Protein 2PA7 (pdb70)

Nearest PDB structures (foldseek):
  2pa7-assembly1_B  TM=9.942E-01  e=3.385E-25  Aneurinibacillus thermoaerophilus
  2pae-assembly1_B  TM=9.935E-01  e=4.724E-25  Aneurinibacillus thermoaerophilus
  2pak-assembly1_B  TM=9.912E-01  e=1.517E-24  Aneurinibacillus thermoaerophilus
  2pam-assembly1_B  TM=9.921E-01  e=3.690E-24  Aneurinibacillus thermoaerophilus
  4o9e-assembly1_B  TM=9.615E-01  e=7.325E-18  Thermoanaerobacterium thermosaccharolyticum

Sequence (269 aa):
ENKVINFKKIIDSRGSLVAIEENKNIPFSIKRVYYIFDTKGEEPRGFHAHKKLEQVLVCLNGSCRVILDDGNIIQEITLDSPAVGLYVGPAVWHEMHDFSSDCVMMVLASDYYDETDYIRQYDNFKKYIAKINLEENKVINFKKIIDSRGSLVAIEENKNIPFSIKRVYYIFDTKGEEPRGFHAHKKLEQVLVCLNGSCRVILDDGNIIQEITLDSPAVGLYVGPAVWHEMHDFSSDCVMMVLASDYYDETDYIRQYDNFKKYIAKINL

InterPro domains:
  IPR008894 Sugar 3,4-ketoisomerase QdtA, cupin domain [PF05523] (2-130)
  IPR008894 Sugar 3,4-ketoisomerase QdtA, cupin domain [cd20292] (5-121)
  IPR011051 RmlC-like cupin domain superfamily [SSF51182] (4-130)
  IPR014710 RmlC-like jelly roll fold [G3DSA:2.60.120.10] (1-139)

CATH classification: 2.60.120.10

Organism: Aneurinibacillus thermoaerophilus (NCBI:txid143495)

B-factor: mean 28.06, std 14.68, range [10.93, 99.49]

Foldseek 3Di:
DVFKAQFDWDQDPVGIDGDDDACPSDNAGFDDKDKDAQDDDFDWDFQKFFAAKKKKKFWPAAKKKKWKCLLPDIDIDIHHDRRMIGIHGGLIGMIIGDADSGIMMMMTMRDDDDPVRIGNDPVVSNVVSVVVVVD/DAFKQQFDWDDDPVGIDGDDDACPSDNAGFDDKDKDFQDDDQDKDFQWFFAQKKKKKFWPAAKKWKWKAQLVDIDIDIHHDRRMIGIRGHLIGMMIGDGDSGIMMMMTMRDDDDPVRIDRDPVVSNVVSVVVVD

Structure (mmCIF, N/CA/C/O backbone):
data_2PA7
#
_entry.id   2PA7
#
_cell.length_a   61.725
_cell.length_b   61.725
_cell.length_c   201.331
_cell.angle_alpha   90.00
_cell.angle_beta   90.00
_cell.angle_gamma   90.00
#
_symmetry.space_group_name_H-M   'P 41 21 2'
#
loop_
_entity.id
_entity.type
_entity.pdbx_description
1 polymer 'DTDP-6-deoxy-3,4-keto-hexulose isomerase'
2 non-polymer 'CHLORIDE ION'
3 non-polymer "THYMIDINE-5'-DIPHOSPHATE"
4 non-polymer 1,2-ETHANEDIOL
5 water water
#
loop_
_atom_site.group_PDB
_atom_site.id
_atom_site.type_symbol
_atom_site.label_atom_id
_atom_site.label_alt_id
_atom_site.label_comp_id
_atom_site.label_asym_id
_atom_site.label_entity_id
_atom_site.label_seq_id
_atom_site.pdbx_PDB_ins_code
_atom_site.Cartn_x
_atom_site.Cartn_y
_atom_site.Cartn_z
_atom_site.occupancy
_atom_site.B_iso_or_equiv
_atom_site.auth_seq_id
_atom_site.auth_comp_id
_atom_site.auth_asym_id
_atom_site.auth_atom_id
_atom_site.pdbx_PDB_model_num
ATOM 1 N N . GLU A 1 4 ? 5.098 32.269 25.691 1.00 79.10 2 GLU A N 1
ATOM 2 C CA . GLU A 1 4 ? 6.498 32.205 26.104 1.00 83.79 2 GLU A CA 1
ATOM 3 C C . GLU A 1 4 ? 7.211 31.115 25.362 1.00 90.27 2 GLU A C 1
ATOM 4 O O . GLU A 1 4 ? 8.166 31.335 24.621 1.00 96.56 2 GLU A O 1
ATOM 10 N N . ASN A 1 5 ? 6.724 29.919 25.606 1.00 82.84 3 ASN A N 1
ATOM 11 C CA . ASN A 1 5 ? 7.306 28.780 24.963 1.00 78.55 3 ASN A CA 1
ATOM 12 C C . ASN A 1 5 ? 6.377 28.277 23.870 1.00 71.12 3 ASN A C 1
ATOM 13 O O . ASN A 1 5 ? 6.840 27.783 22.836 1.00 82.37 3 ASN A O 1
ATOM 18 N N . LYS A 1 6 ? 5.056 28.420 24.059 1.00 39.98 4 LYS A N 1
ATOM 19 C CA . LYS A 1 6 ? 4.206 27.911 22.994 1.00 27.87 4 LYS A CA 1
ATOM 20 C C . LYS A 1 6 ? 3.624 28.948 22.042 1.00 25.97 4 LYS A C 1
ATOM 21 O O . LYS A 1 6 ? 3.353 28.649 20.894 1.00 20.37 4 LYS A O 1
ATOM 27 N N . VAL A 1 7 ? 3.406 30.157 22.540 1.00 20.84 5 VAL A N 1
ATOM 28 C CA . VAL A 1 7 ? 2.842 31.239 21.731 1.00 21.52 5 VAL A CA 1
ATOM 29 C C . VAL A 1 7 ? 3.951 31.966 20.986 1.00 26.76 5 VAL A C 1
ATOM 30 O O . VAL A 1 7 ? 4.942 32.393 21.581 1.00 19.36 5 VAL A O 1
ATOM 34 N N . ILE A 1 8 ? 3.770 32.063 19.666 1.00 20.59 6 ILE A N 1
ATOM 35 C CA . ILE A 1 8 ? 4.719 32.716 18.786 1.00 20.25 6 ILE A CA 1
ATOM 36 C C . ILE A 1 8 ? 4.116 33.987 18.234 1.00 24.34 6 ILE A C 1
ATOM 37 O O . ILE A 1 8 ? 3.020 33.994 17.677 1.00 20.53 6 ILE A O 1
ATOM 42 N N . ASN A 1 9 ? 4.836 35.086 18.410 1.00 20.98 7 ASN A N 1
ATOM 43 C CA . ASN A 1 9 ? 4.368 36.351 17.868 1.00 23.93 7 ASN A CA 1
ATOM 44 C C . ASN A 1 9 ? 5.216 36.639 16.659 1.00 25.22 7 ASN A C 1
ATOM 45 O O . ASN A 1 9 ? 6.405 36.950 16.774 1.00 24.18 7 ASN A O 1
ATOM 50 N N . PHE A 1 10 ? 4.629 36.467 15.485 1.00 19.35 8 PHE A N 1
ATOM 51 C CA . PHE A 1 10 ? 5.414 36.699 14.294 1.00 18.26 8 PHE A CA 1
ATOM 52 C C . PHE A 1 10 ? 5.517 38.173 13.975 1.00 19.62 8 PHE A C 1
ATOM 53 O O . PHE A 1 10 ? 4.595 38.959 14.265 1.00 21.55 8 PHE A O 1
ATOM 61 N N . LYS A 1 11 ? 6.626 38.541 13.356 1.00 16.07 9 LYS A N 1
ATOM 62 C CA . LYS A 1 11 ? 6.725 39.928 12.984 1.00 20.36 9 LYS A CA 1
ATOM 63 C C . LYS A 1 11 ? 5.744 40.172 11.842 1.00 26.64 9 LYS A C 1
ATOM 64 O O . LYS A 1 11 ? 5.589 39.356 10.925 1.00 26.07 9 LYS A O 1
ATOM 70 N N . LYS A 1 12 ? 5.038 41.296 11.891 1.00 21.47 10 LYS A N 1
ATOM 71 C CA . LYS A 1 12 ? 4.034 41.637 10.872 1.00 21.69 10 LYS A CA 1
ATOM 72 C C . LYS A 1 12 ? 4.358 42.930 10.123 1.00 24.74 10 LYS A C 1
ATOM 73 O O . LYS A 1 12 ? 4.663 43.952 10.727 1.00 27.62 10 LYS A O 1
ATOM 79 N N . ILE A 1 13 ? 4.262 42.905 8.793 1.00 22.45 11 ILE A N 1
ATOM 80 C CA . ILE A 1 13 ? 4.496 44.093 7.980 1.00 21.55 11 ILE A CA 1
ATOM 81 C C . ILE A 1 13 ? 3.151 44.713 7.631 1.00 21.64 11 ILE A C 1
ATOM 82 O O . ILE A 1 13 ? 2.254 44.054 7.116 1.00 23.56 11 ILE A O 1
ATOM 87 N N . ILE A 1 14 ? 3.001 45.989 7.887 1.00 22.48 12 ILE A N 1
ATOM 88 C CA . ILE A 1 14 ? 1.770 46.674 7.551 1.00 26.17 12 ILE A CA 1
ATOM 89 C C . ILE A 1 14 ? 2.122 47.847 6.639 1.00 30.57 12 ILE A C 1
ATOM 90 O O . ILE A 1 14 ? 3.134 48.509 6.811 1.00 29.73 12 ILE A O 1
ATOM 95 N N . ASP A 1 15 ? 1.293 48.082 5.642 1.00 24.19 13 ASP A N 1
ATOM 96 C CA . ASP A 1 15 ? 1.498 49.169 4.713 1.00 21.24 13 ASP A CA 1
ATOM 97 C C . ASP A 1 15 ? 0.153 49.568 4.164 1.00 26.03 13 ASP A C 1
ATOM 98 O O . ASP A 1 15 ? -0.875 49.051 4.600 1.00 24.86 13 ASP A O 1
ATOM 103 N N . SER A 1 16 ? 0.155 50.486 3.214 1.00 23.01 14 SER A N 1
ATOM 104 C CA . SER A 1 16 ? -1.091 50.969 2.675 1.00 23.70 14 SER A CA 1
ATOM 105 C C . SER A 1 16 ? -1.935 49.908 2.005 1.00 22.02 14 SER A C 1
ATOM 106 O O . SER A 1 16 ? -3.133 50.084 1.852 1.00 23.43 14 SER A O 1
ATOM 109 N N . ARG A 1 17 ? -1.289 48.837 1.585 1.00 22.08 15 ARG A N 1
ATOM 110 C CA . ARG A 1 17 ? -1.980 47.763 0.896 1.00 20.98 15 ARG A CA 1
ATOM 111 C C . ARG A 1 17 ? -2.571 46.706 1.820 1.00 23.36 15 ARG A C 1
ATOM 112 O O . ARG A 1 17 ? -3.473 45.976 1.397 1.00 23.03 15 ARG A O 1
ATOM 120 N N . GLY A 1 18 ? -2.092 46.602 3.059 1.00 17.98 16 GLY A N 1
ATOM 121 C CA . GLY A 1 18 ? -2.609 45.575 3.963 1.00 16.69 16 GLY A CA 1
ATOM 122 C C . GLY A 1 18 ? -1.528 45.056 4.888 1.00 22.28 16 GLY A C 1
ATOM 123 O O . GLY A 1 18 ? -0.578 45.771 5.237 1.00 20.21 16 GLY A O 1
ATOM 124 N N . SER A 1 19 ? -1.653 43.788 5.268 1.00 17.63 17 SER A N 1
ATOM 125 C CA . SER A 1 19 ? -0.697 43.170 6.187 1.00 18.98 17 SER A CA 1
ATOM 126 C C . SER A 1 19 ? -0.040 41.915 5.639 1.00 18.46 17 SER A C 1
ATOM 127 O O . SER A 1 19 ? -0.643 41.173 4.873 1.00 21.33 17 SER A O 1
ATOM 130 N N . LEU A 1 20 ? 1.176 41.672 6.074 1.00 15.02 18 LEU A N 1
ATOM 131 C CA . LEU A 1 20 ? 1.875 40.492 5.630 1.00 17.05 18 LEU A CA 1
ATOM 132 C C . LEU A 1 20 ? 2.690 39.873 6.768 1.00 23.08 18 LEU A C 1
ATOM 133 O O . LEU A 1 20 ? 3.340 40.569 7.548 1.00 19.55 18 LEU A O 1
ATOM 138 N N . VAL A 1 21 ? 2.626 38.538 6.852 1.00 19.57 19 VAL A N 1
ATOM 139 C CA . VAL A 1 21 ? 3.372 37.729 7.789 1.00 15.90 19 VAL A CA 1
ATOM 140 C C . VAL A 1 21 ? 4.071 36.622 6.985 1.00 18.94 19 VAL A C 1
ATOM 141 O O . VAL A 1 21 ? 3.469 36.001 6.117 1.00 16.48 19 VAL A O 1
ATOM 145 N N . ALA A 1 22 ? 5.348 36.390 7.285 1.00 18.94 20 ALA A N 1
ATOM 146 C CA . ALA A 1 22 ? 6.148 35.375 6.637 1.00 18.10 20 ALA A CA 1
ATOM 147 C C . ALA A 1 22 ? 6.748 34.403 7.667 1.00 21.20 20 ALA A C 1
ATOM 148 O O . ALA A 1 22 ? 7.476 34.780 8.587 1.00 19.29 20 ALA A O 1
ATOM 150 N N . ILE A 1 23 ? 6.421 33.131 7.510 1.00 17.04 21 ILE A N 1
ATOM 151 C CA . ILE A 1 23 ? 6.939 32.107 8.397 1.00 20.38 21 ILE A CA 1
ATOM 152 C C . ILE A 1 23 ? 8.017 31.398 7.615 1.00 25.61 21 ILE A C 1
ATOM 153 O O . ILE A 1 23 ? 7.743 31.001 6.470 1.00 20.34 21 ILE A O 1
ATOM 158 N N . GLU A 1 24 ? 9.227 31.284 8.204 1.00 18.84 22 GLU A N 1
ATOM 159 C CA . GLU A 1 24 ? 10.374 30.645 7.549 1.00 17.90 22 GLU A CA 1
ATOM 160 C C . GLU A 1 24 ? 10.936 29.467 8.334 1.00 22.90 22 GLU A C 1
ATOM 161 O O . GLU A 1 24 ? 11.369 29.618 9.474 1.00 25.81 22 GLU A O 1
ATOM 167 N N . GLU A 1 25 ? 10.922 28.292 7.716 1.00 18.98 23 GLU A N 1
ATOM 168 C CA . GLU A 1 25 ? 11.409 27.081 8.371 1.00 19.68 23 GLU A CA 1
ATOM 169 C C . GLU A 1 25 ? 12.740 27.269 9.087 1.00 22.61 23 GLU A C 1
ATOM 170 O O . GLU A 1 25 ? 13.690 27.836 8.542 1.00 21.95 23 GLU A O 1
ATOM 176 N N . ASN A 1 26 ? 12.773 26.783 10.330 1.00 22.84 24 ASN A N 1
ATOM 177 C CA . ASN A 1 26 ? 13.955 26.881 11.150 1.00 25.46 24 ASN A CA 1
ATOM 178 C C . ASN A 1 26 ? 14.379 28.317 11.415 1.00 33.45 24 ASN A C 1
ATOM 179 O O . ASN A 1 26 ? 15.454 28.556 11.967 1.00 33.07 24 ASN A O 1
ATOM 184 N N . LYS A 1 27 ? 13.541 29.281 11.032 1.00 24.19 25 LYS A N 1
ATOM 185 C CA . LYS A 1 27 ? 13.852 30.671 11.285 1.00 21.78 25 LYS A CA 1
ATOM 186 C C . LYS A 1 27 ? 12.977 31.193 12.413 1.00 29.37 25 LYS A C 1
ATOM 187 O O . LYS A 1 27 ? 13.434 31.399 13.536 1.00 28.34 25 LYS A O 1
ATOM 193 N N . ASN A 1 28 ? 11.693 31.369 12.155 1.00 22.00 26 ASN A N 1
ATOM 194 C CA . ASN A 1 28 ? 10.824 31.829 13.199 1.00 17.46 26 ASN A CA 1
ATOM 195 C C . ASN A 1 28 ? 9.931 30.705 13.735 1.00 21.63 26 ASN A C 1
ATOM 196 O O . ASN A 1 28 ? 9.000 30.923 14.510 1.00 20.02 26 ASN A O 1
ATOM 201 N N . ILE A 1 29 ? 10.265 29.476 13.306 1.00 21.80 27 ILE A N 1
ATOM 202 C CA . ILE A 1 29 ? 9.626 28.238 13.738 1.00 20.65 27 ILE A CA 1
ATOM 203 C C . ILE A 1 29 ? 10.763 27.264 13.877 1.00 22.95 27 ILE A C 1
ATOM 204 O O . ILE A 1 29 ? 11.713 27.328 13.112 1.00 21.40 27 ILE A O 1
ATOM 209 N N . PRO A 1 30 ? 10.668 26.414 14.891 1.00 25.04 28 PRO A N 1
ATOM 210 C CA . PRO A 1 30 ? 11.722 25.489 15.235 1.00 23.26 28 PRO A CA 1
ATOM 211 C C . PRO A 1 30 ? 11.883 24.245 14.406 1.00 28.29 28 PRO A C 1
ATOM 212 O O . PRO A 1 30 ? 12.644 23.369 14.796 1.00 26.98 28 PRO A O 1
ATOM 216 N N . PHE A 1 31 ? 11.204 24.118 13.288 1.00 19.35 29 PHE A N 1
ATOM 217 C CA . PHE A 1 31 ? 11.398 22.891 12.546 1.00 18.39 29 PHE A CA 1
ATOM 218 C C . PHE A 1 31 ? 11.282 23.155 11.043 1.00 24.59 29 PHE A C 1
ATOM 219 O O . PHE A 1 31 ? 10.935 24.265 10.602 1.00 19.68 29 PHE A O 1
ATOM 227 N N . SER A 1 32 ? 11.589 22.102 10.290 1.00 21.27 30 SER A N 1
ATOM 228 C CA . SER A 1 32 ? 11.491 22.103 8.834 1.00 21.90 30 SER A CA 1
ATOM 229 C C . SER A 1 32 ? 10.045 21.838 8.470 1.00 23.22 30 SER A C 1
ATOM 230 O O . SER A 1 32 ? 9.391 20.971 9.060 1.00 22.74 30 SER A O 1
ATOM 233 N N . ILE A 1 33 ? 9.546 22.599 7.491 1.00 20.47 31 ILE A N 1
ATOM 234 C CA . ILE A 1 33 ? 8.162 22.430 7.081 1.00 19.01 31 ILE A CA 1
ATOM 235 C C . ILE A 1 33 ? 8.051 21.383 6.007 1.00 19.53 31 ILE A C 1
ATOM 236 O O . ILE A 1 33 ? 8.714 21.535 4.999 1.00 19.88 31 ILE A O 1
ATOM 241 N N . LYS A 1 34 ? 7.199 20.356 6.193 1.00 18.75 32 LYS A N 1
ATOM 242 C CA . LYS A 1 34 ? 7.008 19.336 5.167 1.00 19.30 32 LYS A CA 1
ATOM 243 C C . LYS A 1 34 ? 5.576 19.320 4.640 1.00 25.69 32 LYS A C 1
ATOM 244 O O . LYS A 1 34 ? 5.290 18.835 3.544 1.00 21.49 32 LYS A O 1
ATOM 250 N N . ARG A 1 35 ? 4.668 19.871 5.439 1.00 20.68 33 ARG A N 1
ATOM 251 C CA . ARG A 1 35 ? 3.268 19.887 5.094 1.00 16.08 33 ARG A CA 1
ATOM 252 C C . ARG A 1 35 ? 2.599 21.144 5.643 1.00 18.63 33 ARG A C 1
ATOM 253 O O . ARG A 1 35 ? 2.944 21.631 6.741 1.00 16.24 33 ARG A O 1
ATOM 261 N N . VAL A 1 36 ? 1.620 21.629 4.871 1.00 14.88 34 VAL A N 1
ATOM 262 C CA . VAL A 1 36 ? 0.824 22.776 5.276 1.00 16.92 34 VAL A CA 1
ATOM 263 C C . VAL A 1 36 ? -0.619 22.350 5.105 1.00 20.98 34 VAL A C 1
ATOM 264 O O . VAL A 1 36 ? -1.026 22.060 3.980 1.00 20.42 34 VAL A O 1
ATOM 268 N N . TYR A 1 37 ? -1.390 22.303 6.188 1.00 18.05 35 TYR A N 1
ATOM 269 C CA . TYR A 1 37 ? -2.788 21.939 6.014 1.00 15.83 35 TYR A CA 1
ATOM 270 C C . TYR A 1 37 ? -3.653 23.044 6.607 1.00 18.62 35 TYR A C 1
ATOM 271 O O . TYR A 1 37 ? -3.180 23.834 7.410 1.00 15.95 35 TYR A O 1
ATOM 280 N N . TYR A 1 38 ? -4.906 23.101 6.169 1.00 18.08 36 TYR A N 1
ATOM 281 C CA . TYR A 1 38 ? -5.825 24.116 6.634 1.00 16.66 36 TYR A CA 1
ATOM 282 C C . TYR A 1 38 ? -7.257 23.632 6.600 1.00 19.43 36 TYR A C 1
ATOM 283 O O . TYR A 1 38 ? -7.669 22.807 5.747 1.00 16.75 36 TYR A O 1
ATOM 292 N N . ILE A 1 39 ? -7.973 24.217 7.559 1.00 17.48 37 ILE A N 1
ATOM 293 C CA . ILE A 1 39 ? -9.368 23.972 7.857 1.00 15.49 37 ILE A CA 1
ATOM 294 C C . ILE A 1 39 ? -10.198 25.207 7.554 1.00 17.28 37 ILE A C 1
ATOM 295 O O . ILE A 1 39 ? -9.853 26.326 7.968 1.00 15.90 37 ILE A O 1
ATOM 300 N N . PHE A 1 40 ? -11.293 24.991 6.849 1.00 14.61 38 PHE A N 1
ATOM 301 C CA . PHE A 1 40 ? -12.145 26.094 6.449 1.00 13.55 38 PHE A CA 1
ATOM 302 C C . PHE A 1 40 ? -13.563 25.644 6.207 1.00 16.45 38 PHE A C 1
ATOM 303 O O . PHE A 1 40 ? -13.881 24.464 6.293 1.00 18.30 38 PHE A O 1
ATOM 311 N N . ASP A 1 41 ? -14.426 26.599 5.908 1.00 15.35 39 ASP A N 1
ATOM 312 C CA . ASP A 1 41 ? -15.851 26.284 5.675 1.00 17.51 39 ASP A CA 1
ATOM 313 C C . ASP A 1 41 ? -16.419 25.433 6.816 1.00 24.58 39 ASP A C 1
ATOM 314 O O . ASP A 1 41 ? -17.115 24.435 6.625 1.00 18.43 39 ASP A O 1
ATOM 319 N N . THR A 1 42 ? -16.088 25.831 8.038 1.00 20.10 40 THR A N 1
ATOM 320 C CA . THR A 1 42 ? -16.511 25.119 9.229 1.00 18.44 40 THR A CA 1
ATOM 321 C C . THR A 1 42 ? -17.953 25.341 9.633 1.00 20.30 40 THR A C 1
ATOM 322 O O . THR A 1 42 ? -18.589 26.332 9.291 1.00 17.68 40 THR A O 1
ATOM 326 N N . LYS A 1 43 ? -18.428 24.348 10.389 1.00 20.64 41 LYS A N 1
ATOM 327 C CA . LYS A 1 43 ? -19.791 24.302 10.936 1.00 21.54 41 LYS A CA 1
ATOM 328 C C . LYS A 1 43 ? -19.941 23.264 12.046 1.00 18.37 41 LYS A C 1
ATOM 329 O O . LYS A 1 43 ? -19.066 22.422 12.277 1.00 16.92 41 LYS A O 1
ATOM 335 N N . GLY A 1 44 ? -21.085 23.347 12.717 1.00 21.74 42 GLY A N 1
ATOM 336 C CA . GLY A 1 44 ? -21.451 22.438 13.799 1.00 21.87 42 GLY A CA 1
ATOM 337 C C . GLY A 1 44 ? -20.823 22.750 15.134 1.00 21.02 42 GLY A C 1
ATOM 338 O O . GLY A 1 44 ? -19.930 23.577 15.260 1.00 22.45 42 GLY A O 1
ATOM 339 N N . GLU A 1 45 ? -21.275 22.048 16.147 1.00 19.57 43 GLU A N 1
ATOM 340 C CA . GLU A 1 45 ? -20.752 22.271 17.477 1.00 20.80 43 GLU A CA 1
ATOM 341 C C . GLU A 1 45 ? -19.866 21.175 17.984 1.00 22.14 43 GLU A C 1
ATOM 342 O O . GLU A 1 45 ? -19.561 21.136 19.147 1.00 20.91 43 GLU A O 1
ATOM 348 N N . GLU A 1 46 ? -19.436 20.284 17.109 1.00 23.15 44 GLU A N 1
ATOM 349 C CA . GLU A 1 46 ? -18.574 19.188 17.527 1.00 17.86 44 GLU A CA 1
ATOM 350 C C . GLU A 1 46 ? -17.158 19.581 17.207 1.00 21.07 44 GLU A C 1
ATOM 351 O O . GLU A 1 46 ? -16.881 20.015 16.094 1.00 22.61 44 GLU A O 1
ATOM 357 N N . PRO A 1 47 ? -16.279 19.469 18.178 1.00 21.07 45 PRO A N 1
ATOM 358 C CA . PRO A 1 47 ? -14.900 19.907 18.027 1.00 18.56 45 PRO A CA 1
ATOM 359 C C . PRO A 1 47 ? -13.991 19.010 17.218 1.00 24.43 45 PRO A C 1
ATOM 360 O O . PRO A 1 47 ? -14.381 18.004 16.626 1.00 24.45 45 PRO A O 1
ATOM 364 N N . ARG A 1 48 ? -12.729 19.412 17.230 1.00 17.46 46 ARG A N 1
ATOM 365 C CA . ARG A 1 48 ? -11.681 18.749 16.512 1.00 18.47 46 ARG A CA 1
ATOM 366 C C . ARG A 1 48 ? -10.470 18.467 17.382 1.00 19.96 46 ARG A C 1
ATOM 367 O O . ARG A 1 48 ? -10.278 19.050 18.460 1.00 18.24 46 ARG A O 1
ATOM 375 N N . GLY A 1 49 ? -9.616 17.586 16.864 1.00 21.60 47 GLY A N 1
ATOM 376 C CA . GLY A 1 49 ? -8.404 17.219 17.569 1.00 24.17 47 GLY A CA 1
ATOM 377 C C . GLY A 1 49 ? -8.627 16.045 18.515 1.00 29.17 47 GLY A C 1
ATOM 378 O O . GLY A 1 49 ? -9.127 15.012 18.065 1.00 24.42 47 GLY A O 1
ATOM 379 N N . PHE A 1 50 ? -8.281 16.207 19.806 1.00 20.72 48 PHE A N 1
ATOM 380 C CA . PHE A 1 50 ? -8.426 15.140 20.768 1.00 22.12 48 PHE A CA 1
ATOM 381 C C . PHE A 1 50 ? -7.460 13.997 20.461 1.00 25.45 48 PHE A C 1
ATOM 382 O O . PHE A 1 50 ? -7.837 12.837 20.293 1.00 25.00 48 PHE A O 1
ATOM 390 N N . HIS A 1 51 ? -6.195 14.348 20.369 1.00 22.54 49 HIS A N 1
ATOM 391 C CA . HIS A 1 51 ? -5.173 13.370 20.121 1.00 21.74 49 HIS A CA 1
ATOM 392 C C . HIS A 1 51 ? -3.845 14.058 20.299 1.00 25.70 49 HIS A C 1
ATOM 393 O O . HIS A 1 51 ? -3.763 15.290 20.420 1.00 21.60 49 HIS A O 1
ATOM 400 N N . ALA A 1 52 ? -2.825 13.215 20.355 1.00 20.80 50 ALA A N 1
ATOM 401 C CA . ALA A 1 52 ? -1.463 13.661 20.504 1.00 19.62 50 ALA A CA 1
ATOM 402 C C . ALA A 1 52 ? -0.676 12.936 19.439 1.00 24.91 50 ALA A C 1
ATOM 403 O O . ALA A 1 52 ? -1.177 11.955 18.864 1.00 22.20 50 ALA A O 1
ATOM 405 N N . HIS A 1 53 ? 0.529 13.428 19.197 1.00 25.01 51 HIS A N 1
ATOM 406 C CA . HIS A 1 53 ? 1.439 12.833 18.242 1.00 21.43 51 HIS A CA 1
ATOM 407 C C . HIS A 1 53 ? 2.699 12.436 18.964 1.00 21.08 51 HIS A C 1
ATOM 408 O O . HIS A 1 53 ? 3.083 13.059 19.949 1.00 25.02 51 HIS A O 1
ATOM 415 N N . LYS A 1 54 ? 3.357 11.413 18.443 1.00 24.46 52 LYS A N 1
ATOM 416 C CA . LYS A 1 54 ? 4.588 10.970 19.060 1.00 29.08 52 LYS A CA 1
ATOM 417 C C . LYS A 1 54 ? 5.787 11.708 18.507 1.00 27.84 52 LYS A C 1
ATOM 418 O O . LYS A 1 54 ? 6.748 12.011 19.202 1.00 28.97 52 LYS A O 1
ATOM 424 N N . LYS A 1 55 ? 5.728 12.017 17.220 1.00 26.86 53 LYS A N 1
ATOM 425 C CA . LYS A 1 55 ? 6.863 12.684 16.645 1.00 25.41 53 LYS A CA 1
ATOM 426 C C . LYS A 1 55 ? 6.559 14.010 15.956 1.00 33.64 53 LYS A C 1
ATOM 427 O O . LYS A 1 55 ? 7.401 14.905 15.897 1.00 31.01 53 LYS A O 1
ATOM 433 N N . LEU A 1 56 ? 5.353 14.139 15.418 1.00 26.91 54 LEU A N 1
ATOM 434 C CA . LEU A 1 56 ? 4.997 15.345 14.697 1.00 25.55 54 LEU A CA 1
ATOM 435 C C . LEU A 1 56 ? 5.055 16.628 15.521 1.00 36.47 54 LEU A C 1
ATOM 436 O O . LEU A 1 56 ? 4.645 16.632 16.698 1.00 27.77 54 LEU A O 1
ATOM 441 N N . GLU A 1 57 ? 5.564 17.705 14.877 1.00 27.52 55 GLU A N 1
ATOM 442 C CA . GLU A 1 57 ? 5.618 19.057 15.466 1.00 21.74 55 GLU A CA 1
ATOM 443 C C . GLU A 1 57 ? 4.688 19.923 14.624 1.00 19.29 55 GLU A C 1
ATOM 444 O O . GLU A 1 57 ? 4.621 19.736 13.412 1.00 21.59 55 GLU A O 1
ATOM 450 N N . GLN A 1 58 ? 3.963 20.855 15.231 1.00 19.22 56 GLN A N 1
ATOM 451 C CA . GLN A 1 58 ? 3.066 21.706 14.459 1.00 17.72 56 GLN A CA 1
ATOM 452 C C . GLN A 1 58 ? 3.012 23.097 15.047 1.00 25.55 56 GLN A C 1
ATOM 453 O O . GLN A 1 58 ? 3.339 23.332 16.212 1.00 21.54 56 GLN A O 1
ATOM 459 N N . VAL A 1 59 ? 2.557 24.002 14.203 1.00 20.14 57 VAL A N 1
ATOM 460 C CA . VAL A 1 59 ? 2.336 25.390 14.557 1.00 16.72 57 VAL A CA 1
ATOM 461 C C . VAL A 1 59 ? 0.984 25.738 13.944 1.00 18.01 57 VAL A C 1
ATOM 462 O O . VAL A 1 59 ? 0.796 25.671 12.716 1.00 16.40 57 VAL A O 1
ATOM 466 N N . LEU A 1 60 ? 0.049 26.066 14.806 1.00 16.03 58 LEU A N 1
ATOM 467 C CA . LEU A 1 60 ? -1.304 26.422 14.416 1.00 18.25 58 LEU A CA 1
ATOM 468 C C . LEU A 1 60 ? -1.425 27.926 14.261 1.00 21.93 58 LEU A C 1
ATOM 469 O O . LEU A 1 60 ? -0.923 28.690 15.087 1.00 18.14 58 LEU A O 1
ATOM 474 N N . VAL A 1 61 ? -2.116 28.367 13.218 1.00 16.79 59 VAL A N 1
ATOM 475 C CA . VAL A 1 61 ?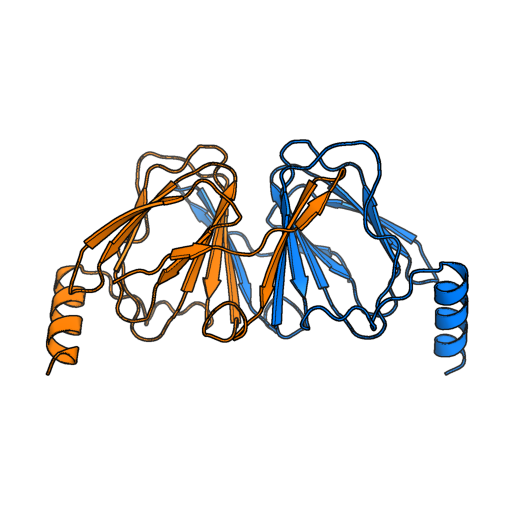 -2.293 29.805 13.001 1.00 15.78 59 VAL A CA 1
ATOM 476 C C . VAL A 1 61 ? -3.689 30.091 12.522 1.00 16.86 59 VAL A C 1
ATOM 477 O O . VAL A 1 61 ? -4.140 29.550 11.511 1.00 15.88 59 VAL A O 1
ATOM 481 N N . CYS A 1 62 ? -4.374 30.962 13.231 1.00 17.24 60 CYS A N 1
ATOM 482 C CA . CYS A 1 62 ? -5.719 31.328 12.819 1.00 17.21 60 CYS A CA 1
ATOM 483 C C . CYS A 1 62 ? -5.646 32.513 11.852 1.00 18.90 60 CYS A C 1
ATOM 484 O O . CYS A 1 62 ? -5.480 33.659 12.271 1.00 18.35 60 CYS A O 1
ATOM 487 N N . LEU A 1 63 ? -5.778 32.209 10.559 1.00 16.55 61 LEU A N 1
ATOM 488 C CA . LEU A 1 63 ? -5.691 33.192 9.479 1.00 16.25 61 LEU A CA 1
ATOM 489 C C . LEU A 1 63 ? -6.897 34.092 9.283 1.00 16.42 61 LEU A C 1
ATOM 490 O O . LEU A 1 63 ? -6.777 35.133 8.654 1.00 18.57 61 LEU A O 1
ATOM 495 N N . ASN A 1 64 ? -8.059 33.681 9.773 1.00 13.75 62 ASN A N 1
ATOM 496 C CA . ASN A 1 64 ? -9.284 34.464 9.660 1.00 12.46 62 ASN A CA 1
ATOM 497 C C . ASN A 1 64 ? -10.226 33.984 10.759 1.00 18.35 62 ASN A C 1
ATOM 498 O O . ASN A 1 64 ? -10.222 32.788 11.095 1.00 19.87 62 ASN A O 1
ATOM 503 N N . GLY A 1 65 ? -11.033 34.889 11.317 1.00 16.27 63 GLY A N 1
ATOM 504 C CA . GLY A 1 65 ? -11.948 34.498 12.360 1.00 15.44 63 GLY A CA 1
ATOM 505 C C . GLY A 1 65 ? -11.205 34.142 13.643 1.00 21.91 63 GLY A C 1
ATOM 506 O O . GLY A 1 65 ? -10.184 34.766 14.000 1.00 19.25 63 GLY A O 1
ATOM 507 N N . SER A 1 66 ? -11.717 33.131 14.361 1.00 17.62 64 SER A N 1
ATOM 508 C CA . SER A 1 66 ? -11.085 32.736 15.608 1.00 16.62 64 SER A CA 1
ATOM 509 C C . SER A 1 66 ? -11.395 31.295 15.947 1.00 16.35 64 SER A C 1
ATOM 510 O O . SER A 1 66 ? -12.283 30.686 15.359 1.00 16.02 64 SER A O 1
ATOM 514 N N . CYS A 1 67 ? -10.622 30.762 16.877 1.00 14.81 65 CYS A N 1
ATOM 515 C CA . CYS A 1 67 ? -10.764 29.375 17.289 1.00 20.33 65 CYS A CA 1
ATOM 516 C C . CYS A 1 67 ? -10.146 29.282 18.676 1.00 19.90 65 CYS A C 1
ATOM 517 O O . CYS A 1 67 ? -9.237 30.033 18.998 1.00 20.95 65 CYS A O 1
ATOM 522 N N . ARG A 1 68 ? -10.628 28.350 19.477 1.00 17.51 66 ARG A N 1
ATOM 523 C CA . ARG A 1 68 ? -10.126 28.154 20.826 1.00 18.84 66 ARG A CA 1
ATOM 524 C C . ARG A 1 68 ? -9.390 26.823 20.911 1.00 20.75 66 ARG A C 1
ATOM 525 O O . ARG A 1 68 ? -9.947 25.776 20.614 1.00 21.39 66 ARG A O 1
ATOM 533 N N . VAL A 1 69 ? -8.116 26.884 21.288 1.00 15.49 67 VAL A N 1
ATOM 534 C CA . VAL A 1 69 ? -7.286 25.699 21.362 1.00 16.90 67 VAL A CA 1
ATOM 535 C C . VAL A 1 69 ? -6.866 25.307 22.765 1.00 20.48 67 VAL A C 1
ATOM 536 O O . VAL A 1 69 ? -6.500 26.151 23.559 1.00 19.61 67 VAL A O 1
ATOM 540 N N . ILE A 1 70 ? -6.893 24.010 23.034 1.00 18.31 68 ILE A N 1
ATOM 541 C CA . ILE A 1 70 ? -6.487 23.460 24.313 1.00 18.62 68 ILE A CA 1
ATOM 542 C C . ILE A 1 70 ? -5.332 22.505 24.125 1.00 17.96 68 ILE A C 1
ATOM 543 O O . ILE A 1 70 ? -5.357 21.615 23.257 1.00 18.35 68 ILE A O 1
ATOM 548 N N . LEU A 1 71 ? -4.313 22.732 24.939 1.00 17.25 69 LEU A N 1
ATOM 549 C CA . LEU A 1 71 ? -3.114 21.905 24.934 1.00 16.30 69 LEU A CA 1
ATOM 550 C C . LEU A 1 71 ? -2.972 21.232 26.292 1.00 22.18 69 LEU A C 1
ATOM 551 O O . LEU A 1 71 ? -3.149 21.860 27.329 1.00 25.54 69 LEU A O 1
ATOM 556 N N . ASP A 1 72 ? -2.618 19.954 26.291 1.00 20.43 70 ASP A N 1
ATOM 557 C CA . ASP A 1 72 ? -2.429 19.189 27.525 1.00 17.47 70 ASP A CA 1
ATOM 558 C C . ASP A 1 72 ? -1.124 18.442 27.355 1.00 23.10 70 ASP A C 1
ATOM 559 O O . ASP A 1 72 ? -1.041 17.553 26.490 1.00 21.46 70 ASP A O 1
ATOM 564 N N . ASP A 1 73 ? -0.105 18.821 28.121 1.00 22.07 71 ASP A N 1
ATOM 565 C CA . ASP A 1 73 ? 1.179 18.154 27.955 1.00 25.00 71 ASP A CA 1
ATOM 566 C C . ASP A 1 73 ? 1.367 17.010 28.934 1.00 25.77 71 ASP A C 1
ATOM 567 O O . ASP A 1 73 ? 2.475 16.474 29.088 1.00 22.72 71 ASP A O 1
ATOM 572 N N . GLY A 1 74 ? 0.247 16.682 29.571 1.00 21.05 72 GLY A N 1
ATOM 573 C CA . GLY A 1 74 ? 0.225 15.618 30.556 1.00 26.17 72 GLY A CA 1
ATOM 574 C C . GLY A 1 74 ? 0.500 16.129 31.965 1.00 36.28 72 GLY A C 1
ATOM 575 O O . GLY A 1 74 ? 0.298 15.402 32.938 1.00 36.88 72 GLY A O 1
ATOM 576 N N . ASN A 1 75 ? 0.954 17.375 32.052 1.00 28.07 73 ASN A N 1
ATOM 577 C CA . ASN A 1 75 ? 1.280 17.989 33.321 1.00 26.82 73 ASN A CA 1
ATOM 578 C C . ASN A 1 75 ? 0.367 19.160 33.615 1.00 32.94 73 ASN A C 1
ATOM 579 O O . ASN A 1 75 ? -0.298 19.269 34.641 1.00 38.82 73 ASN A O 1
ATOM 584 N N . ILE A 1 76 ? 0.339 20.077 32.684 1.00 26.32 74 ILE A N 1
ATOM 585 C CA . ILE A 1 76 ? -0.505 21.254 32.813 1.00 30.80 74 ILE A CA 1
ATOM 586 C C . ILE A 1 76 ? -1.375 21.381 31.559 1.00 28.94 74 ILE A C 1
ATOM 587 O O . ILE A 1 76 ? -1.014 20.880 30.500 1.00 26.64 74 ILE A O 1
ATOM 596 N N . ILE A 1 77 ? -2.519 22.026 31.705 1.00 19.66 75 ILE A N 1
ATOM 597 C CA . ILE A 1 77 ? -3.408 22.261 30.596 1.00 19.41 75 ILE A CA 1
ATOM 598 C C . ILE A 1 77 ? -3.390 23.741 30.282 1.00 25.30 75 ILE A C 1
ATOM 599 O O . ILE A 1 77 ? -3.553 24.572 31.182 1.00 22.75 75 ILE A O 1
ATOM 604 N N . GLN A 1 78 ? -3.191 24.063 29.008 1.00 17.76 76 GLN A N 1
ATOM 605 C CA . GLN A 1 78 ? -3.197 25.451 28.588 1.00 20.12 76 GLN A CA 1
ATOM 606 C C . GLN A 1 78 ? 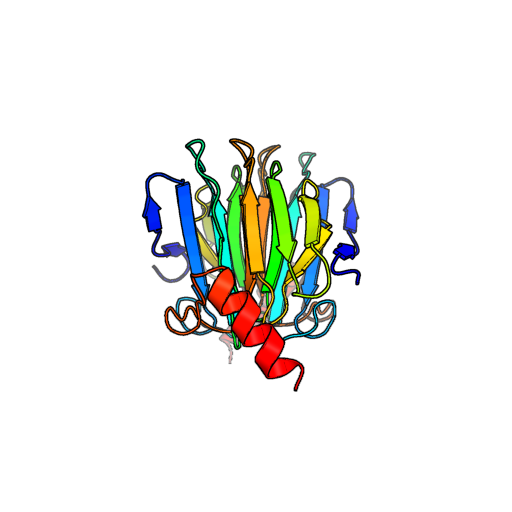-4.287 25.705 27.540 1.00 26.30 76 GLN A C 1
ATOM 607 O O . GLN A 1 78 ? -4.658 24.823 26.740 1.00 23.58 76 GLN A O 1
ATOM 613 N N . GLU A 1 79 ? -4.812 26.929 27.546 1.00 17.85 77 GLU A N 1
ATOM 614 C CA . GLU A 1 79 ? -5.856 27.276 26.600 1.00 18.15 77 GLU A CA 1
ATOM 615 C C . GLU A 1 79 ? -5.605 28.634 25.967 1.00 22.03 77 GLU A C 1
ATOM 616 O O . GLU A 1 79 ? -5.142 29.558 26.609 1.00 17.37 77 GLU A O 1
ATOM 622 N N . ILE A 1 80 ? -5.925 28.778 24.695 1.00 20.47 78 ILE A N 1
ATOM 623 C CA . ILE A 1 80 ? -5.705 30.053 24.083 1.00 18.43 78 ILE A CA 1
ATOM 624 C C . ILE A 1 80 ? -6.670 30.234 22.964 1.00 20.90 78 ILE A C 1
ATOM 625 O O . ILE A 1 80 ? -6.984 29.273 22.272 1.00 18.46 78 ILE A O 1
ATOM 630 N N . THR A 1 81 ? -7.132 31.466 22.804 1.00 18.58 79 THR A N 1
ATOM 631 C CA . THR A 1 81 ? -8.025 31.758 21.711 1.00 17.76 79 THR A CA 1
ATOM 632 C C . THR A 1 81 ? -7.203 32.405 20.598 1.00 24.09 79 THR A C 1
ATOM 633 O O . THR A 1 81 ? -6.608 33.453 20.820 1.00 22.25 79 THR A O 1
ATOM 637 N N . LEU A 1 82 ? -7.120 31.742 19.429 1.00 17.36 80 LEU A N 1
ATOM 638 C CA . LEU A 1 82 ? -6.374 32.251 18.286 1.00 15.87 80 LEU A CA 1
ATOM 639 C C . LEU A 1 82 ? -7.323 33.074 17.418 1.00 20.17 80 LEU A C 1
ATOM 640 O O . LEU A 1 82 ? -8.343 32.587 16.952 1.00 20.89 80 LEU A O 1
ATOM 645 N N . ASP A 1 83 ? -6.983 34.336 17.210 1.00 19.53 81 ASP A N 1
ATOM 646 C CA . ASP A 1 83 ? -7.799 35.243 16.418 1.00 17.09 81 ASP A CA 1
ATOM 647 C C . ASP A 1 83 ? -6.987 36.343 15.735 1.00 18.93 81 ASP A C 1
ATOM 648 O O . ASP A 1 83 ? -7.546 37.366 15.349 1.00 19.34 81 ASP A O 1
ATOM 653 N N . SER A 1 84 ? -5.681 36.115 15.596 1.00 17.29 82 SER A N 1
ATOM 654 C CA . SER A 1 84 ? -4.773 37.038 14.952 1.00 15.46 82 SER A CA 1
ATOM 655 C C . SER A 1 84 ? -3.863 36.248 14.023 1.00 18.79 82 SER A C 1
ATOM 656 O O . SER A 1 84 ? -3.234 35.316 14.497 1.00 19.14 82 SER A O 1
ATOM 659 N N . PRO A 1 85 ? -3.769 36.595 12.716 1.00 17.27 83 PRO A N 1
ATOM 660 C CA . PRO A 1 85 ? -2.898 35.830 11.831 1.00 15.43 83 PRO A CA 1
ATOM 661 C C . PRO A 1 85 ? -1.414 35.940 12.188 1.00 16.55 83 PRO A C 1
ATOM 662 O O . PRO A 1 85 ? -0.572 35.176 11.726 1.00 21.11 83 PRO A O 1
ATOM 666 N N . ALA A 1 86 ? -1.073 36.889 13.055 1.00 16.55 84 ALA A N 1
ATOM 667 C CA . ALA A 1 86 ? 0.297 37.097 13.445 1.00 18.44 84 ALA A CA 1
ATOM 668 C C . ALA A 1 86 ? 0.685 36.257 14.654 1.00 22.41 84 ALA A C 1
ATOM 669 O O . ALA A 1 86 ? 1.803 36.353 15.152 1.00 21.66 84 ALA A O 1
ATOM 671 N N . VAL A 1 87 ? -0.253 35.419 15.120 1.00 17.65 85 VAL A N 1
ATOM 672 C CA . VAL A 1 87 ? -0.024 34.566 16.259 1.00 19.02 85 VAL A CA 1
ATOM 673 C C . VAL A 1 87 ? -0.031 33.093 15.877 1.00 22.52 85 VAL A C 1
ATOM 674 O O . VAL A 1 87 ? -1.008 32.613 15.304 1.00 21.39 85 VAL A O 1
ATOM 678 N N . GLY A 1 88 ? 1.060 32.408 16.228 1.00 16.65 86 GLY A N 1
ATOM 679 C CA . GLY A 1 88 ? 1.222 30.984 16.018 1.00 16.85 86 GLY A CA 1
ATOM 680 C C . GLY A 1 88 ? 1.286 30.284 17.385 1.00 22.66 86 GLY A C 1
ATOM 681 O O . GLY A 1 88 ? 1.738 30.835 18.392 1.00 20.46 86 GLY A O 1
ATOM 682 N N . LEU A 1 89 ? 0.811 29.050 17.435 1.00 16.58 87 LEU A N 1
ATOM 683 C CA . LEU A 1 89 ? 0.805 28.253 18.655 1.00 17.09 87 LEU A CA 1
ATOM 684 C C . LEU A 1 89 ? 1.599 26.987 18.392 1.00 21.09 87 LEU A C 1
ATOM 685 O O . LEU A 1 89 ? 1.236 26.172 17.547 1.00 18.51 87 LEU A O 1
ATOM 690 N N . TYR A 1 90 ? 2.702 26.814 19.095 1.00 21.61 88 TYR A N 1
ATOM 691 C CA . TYR A 1 90 ? 3.514 25.648 18.892 1.00 18.00 88 TYR A CA 1
ATOM 692 C C . TYR A 1 90 ? 2.958 24.456 19.646 1.00 25.99 88 TYR A C 1
ATOM 693 O O . TYR A 1 90 ? 2.736 24.554 20.853 1.00 22.56 88 TYR A O 1
ATOM 702 N N . VAL A 1 91 ? 2.730 23.339 18.915 1.00 19.15 89 VAL A N 1
ATOM 703 C CA . VAL A 1 91 ? 2.216 22.082 19.472 1.00 18.77 89 VAL A CA 1
ATOM 704 C C . VAL A 1 91 ? 3.289 21.012 19.225 1.00 23.71 89 VAL A C 1
ATOM 705 O O . VAL A 1 91 ? 3.424 20.504 18.103 1.00 19.17 89 VAL A O 1
ATOM 709 N N . GLY A 1 92 ? 4.089 20.705 20.255 1.00 20.76 90 GLY A N 1
ATOM 710 C CA . GLY A 1 92 ? 5.166 19.741 20.125 1.00 15.43 90 GLY A CA 1
ATOM 711 C C . GLY A 1 92 ? 4.660 18.305 20.200 1.00 22.91 90 GLY A C 1
ATOM 712 O O . GLY A 1 92 ? 3.456 18.027 20.322 1.00 20.65 90 GLY A O 1
ATOM 713 N N . PRO A 1 93 ? 5.602 17.363 20.101 1.00 26.29 91 PRO A N 1
ATOM 714 C CA . PRO A 1 93 ? 5.240 15.967 20.180 1.00 25.77 91 PRO A CA 1
ATOM 715 C C . PRO A 1 93 ? 4.798 15.695 21.616 1.00 25.46 91 PRO A C 1
ATOM 716 O O . PRO A 1 93 ? 5.091 16.443 22.561 1.00 21.72 91 PRO A O 1
ATOM 720 N N . ALA A 1 94 ? 4.054 14.637 21.800 1.00 22.42 92 ALA A N 1
ATOM 721 C CA . ALA A 1 94 ? 3.606 14.322 23.132 1.00 26.16 92 ALA A CA 1
ATOM 722 C C . ALA A 1 94 ? 2.657 15.351 23.735 1.00 32.37 92 ALA A C 1
ATOM 723 O O . ALA A 1 94 ? 2.555 15.437 24.961 1.00 26.21 92 ALA A O 1
ATOM 725 N N . VAL A 1 95 ? 1.959 16.119 22.891 1.00 23.40 93 VAL A N 1
ATOM 726 C CA . VAL A 1 95 ? 1.016 17.107 23.399 1.00 17.79 93 VAL A CA 1
ATOM 727 C C . VAL A 1 95 ? -0.387 16.835 22.894 1.00 22.19 93 VAL A C 1
ATOM 728 O O . VAL A 1 95 ? -0.657 16.863 21.684 1.00 23.90 93 VAL A O 1
ATOM 732 N N . TRP A 1 96 ? -1.292 16.557 23.810 1.00 18.43 94 TRP A N 1
ATOM 733 C CA . TRP A 1 96 ? -2.666 16.312 23.438 1.00 20.86 94 TRP A CA 1
ATOM 734 C C . TRP A 1 96 ? -3.266 17.658 23.050 1.00 32.14 94 TRP A C 1
ATOM 735 O O . TRP A 1 96 ? -2.989 18.671 23.703 1.00 28.86 94 TRP A O 1
ATOM 746 N N . HIS A 1 97 ? -4.084 17.710 22.007 1.00 22.77 95 HIS A N 1
ATOM 747 C CA . HIS A 1 97 ? -4.648 19.012 21.681 1.00 19.95 95 HIS A CA 1
ATOM 748 C C . HIS A 1 97 ? -6.053 18.885 21.165 1.00 23.15 95 HIS A C 1
ATOM 749 O O . HIS A 1 97 ? -6.463 17.844 20.648 1.00 21.62 95 HIS A O 1
ATOM 756 N N . GLU A 1 98 ? -6.782 19.973 21.310 1.00 18.34 96 GLU A N 1
ATOM 757 C CA . GLU A 1 98 ? -8.153 20.040 20.870 1.00 20.08 96 GLU A CA 1
ATOM 758 C C . GLU A 1 98 ? -8.408 21.431 20.320 1.00 25.73 96 GLU A C 1
ATOM 759 O O . GLU A 1 98 ? -7.775 22.377 20.790 1.00 24.65 96 GLU A O 1
ATOM 765 N N . MET A 1 99 ? -9.340 21.540 19.361 1.00 24.86 97 MET A N 1
ATOM 766 C CA . MET A 1 99 ? -9.741 22.795 18.739 1.00 18.52 97 MET A CA 1
ATOM 767 C C . MET A 1 99 ? -11.246 22.905 18.857 1.00 19.94 97 MET A C 1
ATOM 768 O O . MET A 1 99 ? -11.968 21.997 18.418 1.00 19.15 97 MET A O 1
ATOM 773 N N . HIS A 1 100 ? -11.685 24.027 19.441 1.00 16.46 98 HIS A N 1
ATOM 774 C CA . HIS A 1 100 ? -13.078 24.314 19.706 1.00 14.75 98 HIS A CA 1
ATOM 775 C C . HIS A 1 100 ? -13.461 25.684 19.235 1.00 20.23 98 HIS A C 1
ATOM 776 O O . HIS A 1 100 ? -12.605 26.545 19.000 1.00 18.83 98 HIS A O 1
ATOM 783 N N . ASP A 1 101 ? -14.767 25.885 19.157 1.00 17.09 99 ASP A N 1
ATOM 784 C CA . ASP A 1 101 ? -15.325 27.181 18.841 1.00 16.29 99 ASP A CA 1
ATOM 785 C C . ASP A 1 101 ? -14.775 27.907 17.628 1.00 21.00 99 ASP A C 1
ATOM 786 O O . ASP A 1 101 ? -14.354 29.062 17.688 1.00 17.92 99 ASP A O 1
ATOM 791 N N . PHE A 1 102 ? -14.807 27.214 16.510 1.00 19.65 100 PHE A N 1
ATOM 792 C CA . PHE A 1 102 ? -14.395 27.790 15.259 1.00 15.35 100 PHE A CA 1
ATOM 793 C C . PHE A 1 102 ? -15.471 28.767 14.832 1.00 16.75 100 PHE A C 1
ATOM 794 O O . PHE A 1 102 ? -16.641 28.391 14.732 1.00 16.95 100 PHE A O 1
ATOM 802 N N . SER A 1 103 ? -15.082 30.016 14.564 1.00 18.02 101 SER A N 1
ATOM 803 C CA . SER A 1 103 ? -16.026 31.003 14.079 1.00 19.88 101 SER A CA 1
ATOM 804 C C . SER A 1 103 ? -16.489 30.535 12.682 1.00 23.04 101 SER A C 1
ATOM 805 O O . SER A 1 103 ? -15.773 29.763 12.016 1.00 19.15 101 SER A O 1
ATOM 808 N N . SER A 1 104 ? -17.677 30.966 12.217 1.00 15.39 102 SER A N 1
ATOM 809 C CA . SER A 1 104 ? -18.142 30.538 10.916 1.00 16.61 102 SER A CA 1
ATOM 810 C C . SER A 1 104 ? -17.167 30.912 9.775 1.00 17.85 102 SER A C 1
ATOM 811 O O . SER A 1 104 ? -17.059 30.230 8.766 1.00 18.38 102 SER A O 1
ATOM 814 N N . ASP A 1 105 ? -16.433 32.009 9.972 1.00 20.08 103 ASP A N 1
ATOM 815 C CA . ASP A 1 105 ? -15.464 32.499 9.000 1.00 23.70 103 ASP A CA 1
ATOM 816 C C . ASP A 1 105 ? -14.034 32.062 9.313 1.00 23.04 103 ASP A C 1
ATOM 817 O O . ASP A 1 105 ? -13.048 32.515 8.713 1.00 19.76 103 ASP A O 1
ATOM 822 N N . CYS A 1 106 ? -13.934 31.152 10.259 1.00 17.53 104 CYS A N 1
ATOM 823 C CA . CYS A 1 106 ? -12.609 30.701 10.620 1.00 14.68 104 CYS A CA 1
ATOM 824 C C . CYS A 1 106 ? -11.888 29.998 9.475 1.00 19.02 104 CYS A C 1
ATOM 825 O O . CYS A 1 106 ? -12.471 29.269 8.659 1.00 16.82 104 CYS A O 1
ATOM 828 N N . VAL A 1 107 ? -10.577 30.221 9.477 1.00 17.56 105 VAL A N 1
ATOM 829 C CA . VAL A 1 107 ? -9.575 29.601 8.628 1.00 16.88 105 VAL A CA 1
ATOM 830 C C . VAL A 1 107 ? -8.440 29.267 9.592 1.00 18.10 105 VAL A C 1
ATOM 831 O O . VAL A 1 107 ? -7.834 30.161 10.193 1.00 15.88 105 VAL A O 1
ATOM 835 N N . MET A 1 108 ? -8.165 27.973 9.761 1.00 16.37 106 MET A N 1
ATOM 836 C CA . MET A 1 108 ? -7.090 27.554 10.641 1.00 15.73 106 MET A CA 1
ATOM 837 C C . MET A 1 108 ? -6.008 26.886 9.781 1.00 19.77 106 MET A C 1
ATOM 838 O O . MET A 1 108 ? -6.259 25.960 9.003 1.00 20.01 106 MET A O 1
ATOM 843 N N . MET A 1 109 ? -4.800 27.410 9.867 1.00 15.89 107 MET A N 1
ATOM 844 C CA . MET A 1 109 ? -3.695 26.882 9.116 1.00 14.40 107 MET A CA 1
ATOM 845 C C . MET A 1 109 ? -2.719 26.186 10.045 1.00 14.97 107 MET A C 1
ATOM 846 O O . MET A 1 109 ? -2.460 26.633 11.158 1.00 17.17 107 MET A O 1
ATOM 853 N N . VAL A 1 110 ? -2.170 25.075 9.573 1.00 14.16 108 VAL A N 1
ATOM 854 C CA . VAL A 1 110 ? -1.205 24.357 10.372 1.00 15.65 108 VAL A CA 1
ATOM 855 C C . VAL A 1 110 ? 0.062 24.044 9.617 1.00 17.95 108 VAL A C 1
ATOM 856 O O . VAL A 1 110 ? 0.018 23.504 8.506 1.00 20.39 108 VAL A O 1
ATOM 860 N N . LEU A 1 111 ? 1.203 24.390 10.199 1.00 16.53 109 LEU A N 1
ATOM 861 C CA . LEU A 1 111 ? 2.488 24.051 9.575 1.00 16.58 109 LEU A CA 1
ATOM 862 C C . LEU A 1 111 ? 2.992 22.814 10.331 1.00 20.41 109 LEU A C 1
ATOM 863 O O . LEU A 1 111 ? 3.029 22.788 11.563 1.00 22.38 109 LEU A O 1
ATOM 868 N N . ALA A 1 112 ? 3.342 21.772 9.598 1.00 17.06 110 ALA A N 1
ATOM 869 C CA . ALA A 1 112 ? 3.750 20.503 10.200 1.00 20.02 110 ALA A CA 1
ATOM 870 C C . ALA A 1 112 ? 5.117 20.026 9.744 1.00 21.37 110 ALA A C 1
ATOM 871 O O . ALA A 1 112 ? 5.520 20.192 8.588 1.00 19.69 110 ALA A O 1
ATOM 873 N N . SER A 1 113 ? 5.833 19.438 10.707 1.00 24.01 111 SER A N 1
ATOM 874 C CA . SER A 1 113 ? 7.178 18.935 10.484 1.00 24.85 111 SER A CA 1
ATOM 875 C C . SER A 1 113 ? 7.216 17.675 9.614 1.00 30.86 111 SER A C 1
ATOM 876 O O . SER A 1 113 ? 8.283 17.285 9.152 1.00 25.89 111 SER A O 1
ATOM 879 N N . ASP A 1 114 ? 6.074 17.025 9.391 1.00 20.83 112 ASP A N 1
ATOM 880 C CA . ASP A 1 114 ? 6.114 15.852 8.552 1.00 22.82 112 ASP A CA 1
ATOM 881 C C . ASP A 1 114 ? 4.817 15.611 7.817 1.00 22.44 112 ASP A C 1
ATOM 882 O O . ASP A 1 114 ? 3.796 16.196 8.156 1.00 21.47 112 ASP A O 1
ATOM 887 N N . TYR A 1 115 ? 4.890 14.742 6.812 1.00 20.02 113 TYR A N 1
ATOM 888 C CA . TYR A 1 115 ? 3.734 14.350 6.035 1.00 18.84 113 TYR A CA 1
ATOM 889 C C . TYR A 1 115 ? 2.699 13.660 6.924 1.00 19.12 113 TYR A C 1
ATOM 890 O O . TYR A 1 115 ? 2.971 13.121 7.993 1.00 21.80 113 TYR A O 1
ATOM 899 N N . TYR A 1 116 ? 1.475 13.674 6.469 1.00 21.01 114 TYR A N 1
ATOM 900 C CA . TYR A 1 116 ? 0.425 13.041 7.215 1.00 21.09 114 TYR A CA 1
ATOM 901 C C . TYR A 1 116 ? 0.824 11.608 7.477 1.00 27.00 114 TYR A C 1
ATOM 902 O O . TYR A 1 116 ? 1.401 10.965 6.603 1.00 27.56 114 TYR A O 1
ATOM 911 N N . ASP A 1 117 ? 0.519 11.121 8.675 1.00 24.51 115 ASP A N 1
ATOM 912 C CA . ASP A 1 117 ? 0.847 9.770 9.061 1.00 24.43 115 ASP A CA 1
ATOM 913 C C . ASP A 1 117 ? -0.126 9.253 10.093 1.00 31.55 115 ASP A C 1
ATOM 914 O O . ASP A 1 117 ? 0.041 9.493 11.288 1.00 32.32 115 ASP A O 1
ATOM 919 N N . GLU A 1 118 ? -1.135 8.542 9.619 1.00 26.51 116 GLU A N 1
ATOM 920 C CA . GLU A 1 118 ? -2.144 7.962 10.472 1.00 31.70 116 GLU A CA 1
ATOM 921 C C . GLU A 1 118 ? -1.587 7.191 11.689 1.00 36.97 116 GLU A C 1
ATOM 922 O O . GLU A 1 118 ? -2.215 7.074 12.762 1.00 42.47 116 GLU A O 1
ATOM 928 N N . THR A 1 119 ? -0.395 6.643 11.533 1.00 21.82 117 THR A N 1
ATOM 929 C CA . THR A 1 119 ? 0.139 5.885 12.622 1.00 30.02 117 THR A CA 1
ATOM 930 C C . THR A 1 119 ? 0.728 6.706 13.738 1.00 40.98 117 THR A C 1
ATOM 931 O O . THR A 1 119 ? 1.004 6.154 14.799 1.00 35.18 117 THR A O 1
ATOM 935 N N . ASP A 1 120 ? 0.958 7.988 13.486 1.00 32.26 118 ASP A N 1
ATOM 936 C CA . ASP A 1 120 ? 1.553 8.825 14.498 1.00 25.82 118 ASP A CA 1
ATOM 937 C C . ASP A 1 120 ? 0.525 9.457 15.421 1.00 32.82 118 ASP A C 1
ATOM 938 O O . ASP A 1 120 ? 0.726 10.549 15.937 1.00 37.03 118 ASP A O 1
ATOM 943 N N . TYR A 1 121 ? -0.591 8.778 15.649 1.00 26.69 119 TYR A N 1
ATOM 944 C CA . TYR A 1 121 ? -1.622 9.336 16.523 1.00 27.73 119 TYR A CA 1
ATOM 945 C C . TYR A 1 121 ? -1.884 8.569 17.799 1.00 34.56 119 TYR A C 1
ATOM 946 O O . TYR A 1 121 ? -1.905 7.335 17.800 1.00 33.25 119 TYR A O 1
ATOM 955 N N . ILE A 1 122 ? -2.118 9.334 18.870 1.00 26.37 120 ILE A N 1
ATOM 956 C CA . ILE A 1 122 ? -2.515 8.814 20.184 1.00 25.96 120 ILE A CA 1
ATOM 957 C C . ILE A 1 122 ? -3.891 9.422 20.378 1.00 31.61 120 ILE A C 1
ATOM 958 O O . ILE A 1 122 ? -4.028 10.600 20.697 1.00 30.72 120 ILE A O 1
ATOM 963 N N . ARG A 1 123 ? -4.913 8.612 20.131 1.00 29.93 121 ARG A N 1
ATOM 964 C CA . ARG A 1 123 ? -6.285 9.057 20.213 1.00 26.88 121 ARG A CA 1
ATOM 965 C C . ARG A 1 123 ? -6.997 8.734 21.495 1.00 31.77 121 ARG A C 1
ATOM 966 O O . ARG A 1 123 ? -8.152 9.106 21.632 1.00 35.80 121 ARG A O 1
ATOM 974 N N . GLN A 1 124 ? -6.336 8.049 22.420 1.00 35.94 122 GLN A N 1
ATOM 975 C CA . GLN A 1 124 ? -6.958 7.700 23.689 1.00 37.16 122 GLN A CA 1
ATOM 976 C C . GLN A 1 124 ? -6.293 8.463 24.789 1.00 29.66 122 GLN A C 1
ATOM 977 O O . GLN A 1 124 ? -5.087 8.349 24.982 1.00 31.09 122 GLN A O 1
ATOM 983 N N . TYR A 1 125 ? -7.088 9.235 25.501 1.00 28.17 123 TYR A N 1
ATOM 984 C CA . TYR A 1 125 ? -6.520 10.022 26.569 1.00 29.35 123 TYR A CA 1
ATOM 985 C C . TYR A 1 125 ? -5.687 9.256 27.601 1.00 35.46 123 TYR A C 1
ATOM 986 O O . TYR A 1 125 ? -4.571 9.633 27.965 1.00 32.50 123 TYR A O 1
ATOM 995 N N . ASP A 1 126 ? -6.223 8.147 28.077 1.00 38.44 124 ASP A N 1
ATOM 996 C CA . ASP A 1 126 ? -5.540 7.321 29.050 1.00 40.38 124 ASP A CA 1
ATOM 997 C C . ASP A 1 126 ? -4.219 6.812 28.499 1.00 39.79 124 ASP A C 1
ATOM 998 O O . ASP A 1 126 ? -3.185 6.771 29.191 1.00 36.53 124 ASP A O 1
ATOM 1003 N N . ASN A 1 127 ? -4.262 6.467 27.211 1.00 38.94 125 ASN A N 1
ATOM 1004 C CA . ASN A 1 127 ? -3.070 5.993 26.537 1.00 36.15 125 ASN A CA 1
ATOM 1005 C C . ASN A 1 127 ? -2.032 7.084 26.480 1.00 36.99 125 ASN A C 1
ATOM 1006 O O . ASN A 1 127 ? -0.835 6.849 26.680 1.00 33.50 125 ASN A O 1
ATOM 1011 N N . PHE A 1 128 ? -2.535 8.297 26.198 1.00 34.89 126 PHE A N 1
ATOM 1012 C CA . PHE A 1 128 ? -1.702 9.492 26.133 1.00 29.05 126 PHE A CA 1
ATOM 1013 C C . PHE A 1 128 ? -1.051 9.654 27.501 1.00 28.12 126 PHE A C 1
ATOM 1014 O O . PHE A 1 128 ? 0.174 9.815 27.662 1.00 29.45 126 PHE A O 1
ATOM 1022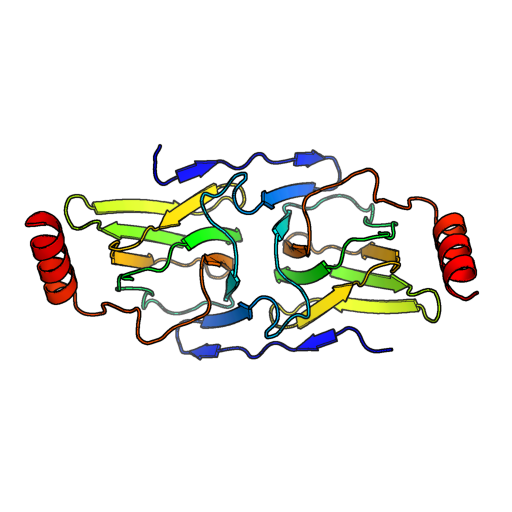 N N . LYS A 1 129 ? -1.945 9.585 28.500 1.00 28.49 127 LYS A N 1
ATOM 1023 C CA . LYS A 1 129 ? -1.541 9.671 29.885 1.00 32.79 127 LYS A CA 1
ATOM 1024 C C . LYS A 1 129 ? -0.496 8.592 30.163 1.00 35.42 127 LYS A C 1
ATOM 1025 O O . LYS A 1 129 ? 0.584 8.874 30.677 1.00 34.75 127 LYS A O 1
ATOM 1031 N N . LYS A 1 130 ? -0.799 7.348 29.784 1.00 33.10 128 LYS A N 1
ATOM 1032 C CA . LYS A 1 130 ? 0.188 6.286 29.990 1.00 36.77 128 LYS A CA 1
ATOM 1033 C C . LYS A 1 130 ? 1.504 6.597 29.297 1.00 32.20 128 LYS A C 1
ATOM 1034 O O . LYS A 1 130 ? 2.615 6.397 29.783 1.00 32.53 128 LYS A O 1
ATOM 1040 N N . TYR A 1 131 ? 1.346 7.083 28.088 1.00 33.89 129 TYR A N 1
ATOM 1041 C CA . TYR A 1 131 ? 2.471 7.396 27.284 1.00 28.63 129 TYR A CA 1
ATOM 1042 C C . TYR A 1 131 ? 3.305 8.401 27.967 1.00 28.66 129 TYR A C 1
ATOM 1043 O O . TYR A 1 131 ? 4.531 8.351 27.938 1.00 30.29 129 TYR A O 1
ATOM 1052 N N . ILE A 1 132 ? 2.598 9.358 28.539 1.00 27.63 130 ILE A N 1
ATOM 1053 C CA . ILE A 1 132 ? 3.301 10.430 29.221 1.00 32.61 130 ILE A CA 1
ATOM 1054 C C . ILE A 1 132 ? 4.080 9.902 30.419 1.00 40.05 130 ILE A C 1
ATOM 1055 O O . ILE A 1 132 ? 5.227 10.271 30.653 1.00 33.22 130 ILE A O 1
ATOM 1060 N N . ALA A 1 133 ? 3.433 9.013 31.165 1.00 34.48 131 ALA A N 1
ATOM 1061 C CA . ALA A 1 133 ? 4.046 8.391 32.330 1.00 36.64 131 ALA A CA 1
ATOM 1062 C C . ALA A 1 133 ? 5.371 7.688 31.953 1.00 50.09 131 ALA A C 1
ATOM 1063 O O . ALA A 1 133 ? 6.439 7.884 32.571 1.00 47.59 131 ALA A O 1
ATOM 1065 N N . LYS A 1 134 ? 5.301 6.872 30.899 1.00 44.53 132 LYS A N 1
ATOM 1066 C CA . LYS A 1 134 ? 6.469 6.158 30.436 1.00 45.12 132 LYS A CA 1
ATOM 1067 C C . LYS A 1 134 ? 7.630 7.081 30.079 1.00 55.24 132 LYS A C 1
ATOM 1068 O O . LYS A 1 134 ? 8.789 6.883 30.441 1.00 55.06 132 LYS A O 1
ATOM 1074 N N . ILE A 1 135 ? 7.323 8.124 29.342 1.00 56.64 133 ILE A N 1
ATOM 1075 C CA . ILE A 1 135 ? 8.354 9.049 28.947 1.00 55.13 133 ILE A CA 1
ATOM 1076 C C . ILE A 1 135 ? 9.011 9.626 30.168 1.00 59.13 133 ILE A C 1
ATOM 1077 O O . ILE A 1 135 ? 10.192 9.940 30.185 1.00 57.96 133 ILE A O 1
ATOM 1082 N N . ASN A 1 136 ? 8.193 9.792 31.188 1.00 64.46 134 ASN A N 1
ATOM 1083 C CA . ASN A 1 136 ? 8.676 10.363 32.420 1.00 69.30 134 ASN A CA 1
ATOM 1084 C C . ASN A 1 136 ? 9.707 9.464 33.030 1.00 77.04 134 ASN A C 1
ATOM 1085 O O . ASN A 1 136 ? 10.818 9.896 33.331 1.00 81.00 134 ASN A O 1
ATOM 1090 N N . LEU A 1 137 ? 9.328 8.207 33.183 1.00 74.12 135 LEU A N 1
ATOM 1091 C CA . LEU A 1 137 ? 10.247 7.240 33.738 1.00 78.19 135 LEU A CA 1
ATOM 1092 C C . LEU A 1 137 ? 11.580 7.356 33.048 1.00 83.35 135 LEU A C 1
ATOM 1093 O O . LEU A 1 137 ? 12.625 7.391 33.693 1.00 91.59 135 LEU A O 1
ATOM 1098 N N . GLU A 1 138 ? 11.533 7.433 31.724 1.00 73.04 136 GLU A N 1
ATOM 1099 C CA . GLU A 1 138 ? 12.758 7.581 30.968 1.00 88.90 136 GLU A CA 1
ATOM 1100 C C . GLU A 1 138 ? 13.210 9.022 31.123 1.00 84.39 136 GLU A C 1
ATOM 1101 O O . GLU A 1 138 ? 14.342 9.324 31.497 1.00 66.25 136 GLU A O 1
ATOM 1107 N N . GLU B 1 4 ? -0.210 26.933 -21.292 1.00 40.31 2 GLU B N 1
ATOM 1108 C CA . GLU B 1 4 ? 0.380 26.147 -20.208 1.00 48.50 2 GLU B CA 1
ATOM 1109 C C . GLU B 1 4 ? -0.199 26.332 -18.804 1.00 59.69 2 GLU B C 1
ATOM 1110 O O . GLU B 1 4 ? 0.122 27.283 -18.085 1.00 48.24 2 GLU B O 1
ATOM 1116 N N . ASN B 1 5 ? -1.028 25.355 -18.442 1.00 60.82 3 ASN B N 1
ATOM 1117 C CA . ASN B 1 5 ? -1.725 25.240 -17.180 1.00 60.10 3 ASN B CA 1
ATOM 1118 C C . ASN B 1 5 ? -0.801 25.240 -15.954 1.00 58.39 3 ASN B C 1
ATOM 1119 O O . ASN B 1 5 ? 0.243 24.576 -15.923 1.00 63.22 3 ASN B O 1
ATOM 1124 N N . LYS B 1 6 ? -1.248 25.994 -14.940 1.00 36.67 4 LYS B N 1
ATOM 1125 C CA . LYS B 1 6 ? -0.589 26.236 -13.649 1.00 22.97 4 LYS B CA 1
ATOM 1126 C C . LYS B 1 6 ? -1.499 26.024 -12.449 1.00 21.31 4 LYS B C 1
ATOM 1127 O O . LYS B 1 6 ? -1.116 26.216 -11.301 1.00 19.80 4 LYS B O 1
ATOM 1133 N N . VAL B 1 7 ? -2.743 25.644 -12.718 1.00 20.82 5 VAL B N 1
ATOM 1134 C CA . VAL B 1 7 ? -3.714 25.420 -11.664 1.00 21.20 5 VAL B CA 1
ATOM 1135 C C . VAL B 1 7 ? -3.600 24.022 -11.051 1.00 25.90 5 VAL B C 1
ATOM 1136 O O . VAL B 1 7 ? -3.476 23.011 -11.755 1.00 20.62 5 VAL B O 1
ATOM 1140 N N . ILE B 1 8 ? -3.610 23.988 -9.724 1.00 18.76 6 ILE B N 1
ATOM 1141 C CA . ILE B 1 8 ? -3.546 22.772 -8.950 1.00 20.32 6 ILE B CA 1
ATOM 1142 C C . ILE B 1 8 ? -4.843 22.636 -8.196 1.00 26.13 6 ILE B C 1
ATOM 1143 O O . ILE B 1 8 ? -5.229 23.527 -7.452 1.00 24.73 6 ILE B O 1
ATOM 1148 N N . ASN B 1 9 ? -5.541 21.542 -8.398 1.00 25.81 7 ASN B N 1
ATOM 1149 C CA . ASN B 1 9 ? -6.783 21.333 -7.667 1.00 26.78 7 ASN B CA 1
ATOM 1150 C C . ASN B 1 9 ? -6.479 20.355 -6.558 1.00 25.47 7 ASN B C 1
ATOM 1151 O O . ASN B 1 9 ? -6.205 19.186 -6.821 1.00 25.01 7 ASN B O 1
ATOM 1156 N N . PHE B 1 10 ? -6.486 20.828 -5.320 1.00 17.72 8 PHE B N 1
ATOM 1157 C CA . PHE B 1 10 ? -6.154 19.952 -4.228 1.00 18.16 8 PHE B CA 1
ATOM 1158 C C . PHE B 1 10 ? -7.321 19.066 -3.770 1.00 20.51 8 PHE B C 1
ATOM 1159 O O . PHE B 1 10 ? -8.481 19.450 -3.813 1.00 21.25 8 PHE B O 1
ATOM 1167 N N . LYS B 1 11 ? -7.001 17.864 -3.314 1.00 23.89 9 LYS B N 1
ATOM 1168 C CA . LYS B 1 11 ? -8.034 16.989 -2.788 1.00 24.81 9 LYS B CA 1
ATOM 1169 C C . LYS B 1 11 ? -8.545 17.648 -1.501 1.00 30.23 9 LYS B C 1
ATOM 1170 O O . LYS B 1 11 ? -7.777 18.185 -0.674 1.00 24.14 9 LYS B O 1
ATOM 1176 N N . LYS B 1 12 ? -9.846 17.620 -1.310 1.00 22.03 10 LYS B N 1
ATOM 1177 C CA . LYS B 1 12 ? -10.396 18.258 -0.141 1.00 22.95 10 LYS B CA 1
ATOM 1178 C C . LYS B 1 12 ? -11.181 17.286 0.698 1.00 32.87 10 LYS B C 1
ATOM 1179 O O . LYS B 1 12 ? -11.999 16.558 0.157 1.00 35.12 10 LYS B O 1
ATOM 1185 N N . ILE B 1 13 ? -10.923 17.264 2.008 1.00 26.03 11 ILE B N 1
ATOM 1186 C CA . ILE B 1 13 ? -11.661 16.370 2.899 1.00 25.09 11 ILE B CA 1
ATOM 1187 C C . ILE B 1 13 ? -12.851 17.123 3.465 1.00 28.77 11 ILE B C 1
ATOM 1188 O O . ILE B 1 13 ? -12.741 18.268 3.912 1.00 24.07 11 ILE B O 1
ATOM 1193 N N . ILE B 1 14 ? -14.002 16.479 3.445 1.00 22.68 12 ILE B N 1
ATOM 1194 C CA . ILE B 1 14 ? -15.196 17.107 3.950 1.00 20.94 12 ILE B CA 1
ATOM 1195 C C . ILE B 1 14 ? -15.958 16.218 4.941 1.00 24.82 12 ILE B C 1
ATOM 1196 O O . ILE B 1 14 ? -16.091 15.016 4.752 1.00 22.80 12 ILE B O 1
ATOM 1201 N N . ASP B 1 15 ? -16.477 16.835 5.992 1.00 21.73 13 ASP B N 1
ATOM 1202 C CA . ASP B 1 15 ? -17.271 16.162 7.009 1.00 15.39 13 ASP B CA 1
ATOM 1203 C C . ASP B 1 15 ? -18.219 17.149 7.660 1.00 18.14 13 ASP B C 1
ATOM 1204 O O . ASP B 1 15 ? -18.333 18.307 7.237 1.00 18.21 13 ASP B O 1
ATOM 1209 N N . SER B 1 16 ? -18.937 16.696 8.662 1.00 16.66 14 SER B N 1
ATOM 1210 C CA . SER B 1 16 ? -19.896 17.556 9.335 1.00 15.69 14 SER B CA 1
ATOM 1211 C C . SER B 1 16 ? -19.230 18.740 10.008 1.00 16.59 14 SER B C 1
ATOM 1212 O O . SER B 1 16 ? -19.918 19.715 10.342 1.00 21.33 14 SER B O 1
ATOM 1215 N N . ARG B 1 17 ? -17.917 18.646 10.227 1.00 15.75 15 ARG B N 1
ATOM 1216 C CA . ARG B 1 17 ? -17.200 19.730 10.899 1.00 18.98 15 ARG B CA 1
ATOM 1217 C C . ARG B 1 17 ? -16.675 20.812 9.969 1.00 21.75 15 ARG B C 1
ATOM 1218 O O . ARG B 1 17 ? -16.420 21.933 10.415 1.00 20.41 15 ARG B O 1
ATOM 1226 N N . GLY B 1 18 ? -16.484 20.487 8.706 1.00 17.78 16 GLY B N 1
ATOM 1227 C CA . GLY B 1 18 ? -15.950 21.485 7.765 1.00 18.35 16 GLY B CA 1
ATOM 1228 C C . GLY B 1 18 ? -15.081 20.846 6.693 1.00 23.19 16 GLY B C 1
ATOM 1229 O O . GLY B 1 18 ? -15.278 19.674 6.348 1.00 19.65 16 GLY B O 1
ATOM 1230 N N . SER B 1 19 ? -14.115 21.619 6.165 1.00 16.00 17 SER B N 1
ATOM 1231 C CA . SER B 1 19 ? -13.242 21.119 5.107 1.00 16.58 17 SER B CA 1
ATOM 1232 C C . SER B 1 19 ? -11.792 21.227 5.472 1.00 20.15 17 SER B C 1
ATOM 1233 O O . SER B 1 19 ? -11.414 22.093 6.246 1.00 17.70 17 SER B O 1
ATOM 1236 N N . LEU B 1 20 ? -11.020 20.335 4.867 1.00 17.76 18 LEU B N 1
ATOM 1237 C CA . LEU B 1 20 ? -9.593 20.274 5.070 1.00 18.30 18 LEU B CA 1
ATOM 1238 C C . LEU B 1 20 ? -8.831 19.974 3.759 1.00 26.15 18 LEU B C 1
ATOM 1239 O O . LEU B 1 20 ? -9.255 19.131 2.947 1.00 19.69 18 LEU B O 1
ATOM 1244 N N . VAL B 1 21 ? -7.693 20.683 3.587 1.00 15.37 19 VAL B N 1
ATOM 1245 C CA . VAL B 1 21 ? -6.807 20.505 2.473 1.00 14.52 19 VAL B CA 1
ATOM 1246 C C . VAL B 1 21 ? -5.415 20.441 3.031 1.00 18.41 19 VAL B C 1
ATOM 1247 O O . VAL B 1 21 ? -5.048 21.195 3.928 1.00 18.11 19 VAL B O 1
ATOM 1251 N N . ALA B 1 22 ? -4.669 19.478 2.536 1.00 16.12 20 ALA B N 1
ATOM 1252 C CA . ALA B 1 22 ? -3.312 19.250 2.999 1.00 18.41 20 ALA B CA 1
ATOM 1253 C C . ALA B 1 22 ? -2.315 19.328 1.828 1.00 26.92 20 ALA B C 1
ATOM 1254 O O . ALA B 1 22 ? -2.412 18.570 0.845 1.00 24.95 20 ALA B O 1
ATOM 1256 N N . ILE B 1 23 ? -1.373 20.265 1.932 1.00 16.32 21 ILE B N 1
ATOM 1257 C CA . ILE B 1 23 ? -0.358 20.438 0.921 1.00 17.54 21 ILE B CA 1
ATOM 1258 C C . ILE B 1 23 ? 0.937 19.833 1.440 1.00 19.49 21 ILE B C 1
ATOM 1259 O O . ILE B 1 23 ? 1.385 20.147 2.530 1.00 18.61 21 ILE B O 1
ATOM 1264 N N . GLU B 1 24 ? 1.534 18.950 0.662 1.00 21.18 22 GLU B N 1
ATOM 1265 C CA . GLU B 1 24 ? 2.769 18.294 1.071 1.00 20.56 22 GLU B CA 1
ATOM 1266 C C . GLU B 1 24 ? 3.917 18.559 0.082 1.00 24.70 22 GLU B C 1
ATOM 1267 O O . GLU B 1 24 ? 3.800 18.357 -1.140 1.00 23.98 22 GLU B O 1
ATOM 1273 N N . GLU B 1 25 ? 5.034 19.046 0.611 1.00 20.33 23 GLU B N 1
ATOM 1274 C CA . GLU B 1 25 ? 6.180 19.375 -0.219 1.00 21.58 23 GLU B CA 1
ATOM 1275 C C . GLU B 1 25 ? 6.618 18.206 -1.081 1.00 24.72 23 GLU B C 1
ATOM 1276 O O . GLU B 1 25 ? 6.753 17.080 -0.603 1.00 22.60 23 GLU B O 1
ATOM 1282 N N . ASN B 1 26 ? 6.815 18.506 -2.355 1.00 21.77 24 ASN B N 1
ATOM 1283 C CA . ASN B 1 26 ? 7.235 17.497 -3.291 1.00 22.26 24 ASN B CA 1
ATOM 1284 C C . ASN B 1 26 ? 6.248 16.380 -3.433 1.00 23.71 24 ASN B C 1
ATOM 1285 O O . ASN B 1 26 ? 6.619 15.342 -3.956 1.00 33.26 24 ASN B O 1
ATOM 1290 N N . LYS B 1 27 ? 5.021 16.559 -2.972 1.00 20.54 25 LYS B N 1
ATOM 1291 C CA . LYS B 1 27 ? 4.010 15.520 -3.131 1.00 19.39 25 LYS B CA 1
ATOM 1292 C C . LYS B 1 27 ? 2.894 16.098 -3.982 1.00 23.94 25 LYS B C 1
ATOM 1293 O O . LYS B 1 27 ? 2.716 15.686 -5.115 1.00 24.85 25 LYS B O 1
ATOM 1299 N N . ASN B 1 28 ? 2.171 17.104 -3.492 1.00 20.72 26 ASN B N 1
ATOM 1300 C CA . ASN B 1 28 ? 1.150 17.696 -4.343 1.00 19.98 26 ASN B CA 1
ATOM 1301 C C . ASN B 1 28 ? 1.532 19.076 -4.862 1.00 19.63 26 ASN B C 1
ATOM 1302 O O . ASN B 1 28 ? 0.726 19.763 -5.467 1.00 18.30 26 ASN B O 1
ATOM 1307 N N . ILE B 1 29 ? 2.786 19.440 -4.602 1.00 14.94 27 ILE B N 1
ATOM 1308 C CA . ILE B 1 29 ? 3.419 20.633 -5.110 1.00 18.02 27 ILE B CA 1
ATOM 1309 C C . ILE B 1 29 ? 4.812 20.166 -5.518 1.00 20.18 27 ILE B C 1
ATOM 1310 O O . ILE B 1 29 ? 5.358 19.264 -4.910 1.00 23.41 27 ILE B O 1
ATOM 1315 N N . PRO B 1 30 ? 5.390 20.767 -6.546 1.00 23.71 28 PRO B N 1
ATOM 1316 C CA . PRO B 1 30 ? 6.692 20.354 -7.062 1.00 23.90 28 PRO B CA 1
ATOM 1317 C C . PRO B 1 30 ? 7.970 20.885 -6.405 1.00 28.01 28 PRO B C 1
ATOM 1318 O O . PRO B 1 30 ? 9.034 20.914 -7.021 1.00 27.51 28 PRO B O 1
ATOM 1322 N N . PHE B 1 31 ? 7.929 21.334 -5.171 1.00 18.98 29 PHE B N 1
ATOM 1323 C CA . PHE B 1 31 ? 9.151 21.827 -4.597 1.00 20.06 29 PHE B CA 1
ATOM 1324 C C . PHE B 1 31 ? 9.061 21.648 -3.101 1.00 21.90 29 PHE B C 1
ATOM 1325 O O . PHE B 1 31 ? 7.976 21.254 -2.601 1.00 20.83 29 PHE B O 1
ATOM 1333 N N . SER B 1 32 ? 10.189 21.911 -2.435 1.00 18.10 30 SER B N 1
ATOM 1334 C CA . SER B 1 32 ? 10.280 21.835 -0.991 1.00 18.85 30 SER B CA 1
ATOM 1335 C C . SER B 1 32 ? 9.871 23.191 -0.454 1.00 23.76 30 SER B C 1
ATOM 1336 O O . SER B 1 32 ? 10.268 24.215 -1.001 1.00 22.48 30 SER B O 1
ATOM 1339 N N . ILE B 1 33 ? 9.081 23.179 0.605 1.00 17.83 31 ILE B N 1
ATOM 1340 C CA . ILE B 1 33 ? 8.628 24.414 1.185 1.00 16.54 31 ILE B CA 1
ATOM 1341 C C . ILE B 1 33 ? 9.643 24.946 2.178 1.00 22.28 31 ILE B C 1
ATOM 1342 O O . ILE B 1 33 ? 9.994 24.234 3.112 1.00 21.49 31 ILE B O 1
ATOM 1347 N N . LYS B 1 34 ? 10.077 26.192 2.019 1.00 18.20 32 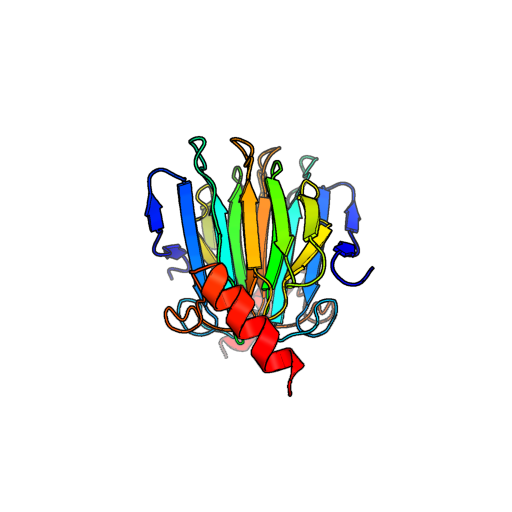LYS B N 1
ATOM 1348 C CA . LYS B 1 34 ? 10.987 26.777 2.968 1.00 16.29 32 LYS B CA 1
ATOM 1349 C C . LYS B 1 34 ? 10.351 27.954 3.649 1.00 19.94 32 LYS B C 1
ATOM 1350 O O . LYS B 1 34 ? 10.771 28.382 4.733 1.00 21.09 32 LYS B O 1
ATOM 1356 N N . ARG B 1 35 ? 9.302 28.469 3.010 1.00 18.07 33 ARG B N 1
ATOM 1357 C CA . ARG B 1 35 ? 8.626 29.625 3.564 1.00 16.63 33 ARG B CA 1
ATOM 1358 C C . ARG B 1 35 ? 7.143 29.597 3.275 1.00 18.61 33 ARG B C 1
ATOM 1359 O O . ARG B 1 35 ? 6.737 29.108 2.211 1.00 18.35 33 ARG B O 1
ATOM 1367 N N . VAL B 1 36 ? 6.363 30.098 4.225 1.00 16.21 34 VAL B N 1
ATOM 1368 C CA . VAL B 1 36 ? 4.930 30.198 4.049 1.00 18.61 34 VAL B CA 1
ATOM 1369 C C . VAL B 1 36 ? 4.568 31.631 4.426 1.00 20.12 34 VAL B C 1
ATOM 1370 O O . VAL B 1 36 ? 4.726 31.969 5.592 1.00 17.63 34 VAL B O 1
ATOM 1374 N N . TYR B 1 37 ? 4.117 32.460 3.475 1.00 15.76 35 TYR B N 1
ATOM 1375 C CA . TYR B 1 37 ? 3.741 33.831 3.799 1.00 15.70 35 TYR B CA 1
ATOM 1376 C C . TYR B 1 37 ? 2.272 34.054 3.460 1.00 20.43 35 TYR B C 1
ATOM 1377 O O . TYR B 1 37 ? 1.665 33.279 2.700 1.00 15.83 35 TYR B O 1
ATOM 1386 N N . TYR B 1 38 ? 1.687 35.094 4.054 1.00 18.01 36 TYR B N 1
ATOM 1387 C CA . TYR B 1 38 ? 0.276 35.378 3.809 1.00 17.65 36 TYR B CA 1
ATOM 1388 C C . TYR B 1 38 ? 0.005 36.858 3.951 1.00 15.48 36 TYR B C 1
ATOM 1389 O O . TYR B 1 38 ? 0.635 37.551 4.749 1.00 15.99 36 TYR B O 1
ATOM 1398 N N . ILE B 1 39 ? -0.933 37.304 3.133 1.00 15.39 37 ILE B N 1
ATOM 1399 C CA . ILE B 1 39 ? -1.390 38.680 3.030 1.00 19.01 37 ILE B CA 1
ATOM 1400 C C . ILE B 1 39 ? -2.827 38.699 3.517 1.00 19.33 37 ILE B C 1
ATOM 1401 O O . ILE B 1 39 ? -3.649 37.847 3.113 1.00 18.38 37 ILE B O 1
ATOM 1406 N N . PHE B 1 40 ? -3.114 39.654 4.394 1.00 15.65 38 PHE B N 1
ATOM 1407 C CA . PHE B 1 40 ? -4.433 39.773 4.986 1.00 14.14 38 PHE B CA 1
ATOM 1408 C C . PHE B 1 40 ? -4.696 41.203 5.432 1.00 19.86 38 PHE B C 1
ATOM 1409 O O . PHE B 1 40 ? -3.785 42.029 5.356 1.00 19.19 38 PHE B O 1
ATOM 1417 N N . ASP B 1 41 ? -5.936 41.477 5.868 1.00 19.21 39 ASP B N 1
ATOM 1418 C CA . ASP B 1 41 ? -6.352 42.817 6.307 1.00 18.93 39 ASP B CA 1
ATOM 1419 C C . ASP B 1 41 ? -6.015 43.841 5.227 1.00 21.21 39 ASP B C 1
ATOM 1420 O O . ASP B 1 41 ? -5.460 44.917 5.487 1.00 19.56 39 ASP B O 1
ATOM 1425 N N . THR B 1 42 ? -6.327 43.453 3.977 1.00 18.77 40 THR B N 1
ATOM 1426 C CA . THR B 1 42 ? -6.041 44.258 2.782 1.00 18.36 40 THR B CA 1
ATOM 1427 C C . THR B 1 42 ? -6.902 45.531 2.693 1.00 20.89 40 THR B C 1
ATOM 1428 O O . THR B 1 42 ? -8.008 45.599 3.228 1.00 20.42 40 THR B O 1
ATOM 1432 N N . LYS B 1 43 ? -6.375 46.546 2.013 1.00 24.10 41 LYS B N 1
ATOM 1433 C CA . LYS B 1 43 ? -7.054 47.823 1.781 1.00 27.66 41 LYS B CA 1
ATOM 1434 C C . LYS B 1 43 ? -6.544 48.500 0.518 1.00 29.74 41 LYS B C 1
ATOM 1435 O O . LYS B 1 43 ? -5.562 48.078 -0.120 1.00 23.82 41 LYS B O 1
ATOM 1441 N N . GLY B 1 44 ? -7.194 49.593 0.152 1.00 30.15 42 GLY B N 1
ATOM 1442 C CA . GLY B 1 44 ? -6.721 50.283 -1.032 1.00 27.34 42 GLY B CA 1
ATOM 1443 C C . GLY B 1 44 ? -7.191 49.689 -2.346 1.00 33.43 42 GLY B C 1
ATOM 1444 O O . GLY B 1 44 ? -7.806 48.623 -2.445 1.00 30.65 42 GLY B O 1
ATOM 1445 N N . GLU B 1 45 ? -6.890 50.460 -3.376 1.00 32.99 43 GLU B N 1
ATOM 1446 C CA . GLU B 1 45 ? -7.251 50.128 -4.734 1.00 27.77 43 GLU B CA 1
ATOM 1447 C C . GLU B 1 45 ? -6.002 49.839 -5.543 1.00 30.72 43 GLU B C 1
ATOM 1448 O O . GLU B 1 45 ? -6.049 49.739 -6.766 1.00 35.50 43 GLU B O 1
ATOM 1454 N N . GLU B 1 46 ? -4.864 49.714 -4.873 1.00 27.74 44 GLU B N 1
ATOM 1455 C CA . GLU B 1 46 ? -3.633 49.423 -5.586 1.00 31.25 44 GLU B CA 1
ATOM 1456 C C . GLU B 1 46 ? -3.368 47.910 -5.611 1.00 30.82 44 GLU B C 1
ATOM 1457 O O . GLU B 1 46 ? -3.439 47.271 -4.554 1.00 25.29 44 GLU B O 1
ATOM 1463 N N . PRO B 1 47 ? -3.073 47.330 -6.801 1.00 26.82 45 PRO B N 1
ATOM 1464 C CA . PRO B 1 47 ? -2.814 45.889 -6.855 1.00 24.34 45 PRO B CA 1
ATOM 1465 C C . PRO B 1 47 ? -1.376 45.636 -6.440 1.00 28.54 45 PRO B C 1
ATOM 1466 O O . PRO B 1 47 ? -0.665 46.578 -6.107 1.00 25.20 45 PRO B O 1
ATOM 1470 N N . ARG B 1 48 ? -0.942 44.379 -6.453 1.00 22.29 46 ARG B N 1
ATOM 1471 C CA . ARG B 1 48 ? 0.415 44.090 -6.033 1.00 20.67 46 ARG B CA 1
ATOM 1472 C C . ARG B 1 48 ? 1.057 42.994 -6.862 1.00 20.85 46 ARG B C 1
ATOM 1473 O O . ARG B 1 48 ? 0.457 42.498 -7.807 1.00 22.05 46 ARG B O 1
ATOM 1481 N N . GLY B 1 49 ? 2.287 42.623 -6.505 1.00 18.45 47 GLY B N 1
ATOM 1482 C CA . GLY B 1 49 ? 3.018 41.644 -7.279 1.00 17.60 47 GLY B CA 1
ATOM 1483 C C . GLY B 1 49 ? 3.834 42.499 -8.232 1.00 21.77 47 GLY B C 1
ATOM 1484 O O . GLY B 1 49 ? 4.580 43.369 -7.774 1.00 22.99 47 GLY B O 1
ATOM 1485 N N . PHE B 1 50 ? 3.659 42.337 -9.539 1.00 16.82 48 PHE B N 1
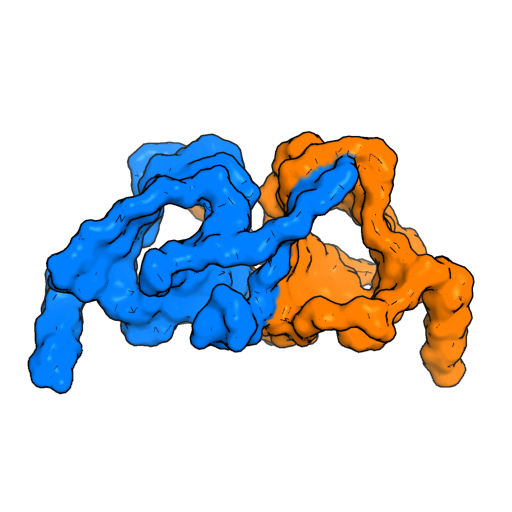ATOM 1486 C CA . PHE B 1 50 ? 4.403 43.146 -10.496 1.00 16.71 48 PHE B CA 1
ATOM 1487 C C . PHE B 1 50 ? 5.885 42.872 -10.441 1.00 24.59 48 PHE B C 1
ATOM 1488 O O . PHE B 1 50 ? 6.740 43.777 -10.455 1.00 19.47 48 PHE B O 1
ATOM 1496 N N . HIS B 1 51 ? 6.176 41.587 -10.361 1.00 21.08 49 HIS B N 1
ATOM 1497 C CA . HIS B 1 51 ? 7.538 41.101 -10.371 1.00 21.98 49 HIS B CA 1
ATOM 1498 C C . HIS B 1 51 ? 7.592 39.644 -10.781 1.00 22.82 49 HIS B C 1
ATOM 1499 O O . HIS B 1 51 ? 6.574 38.961 -10.761 1.00 20.32 49 HIS B O 1
ATOM 1506 N N . ALA B 1 52 ? 8.794 39.193 -11.148 1.00 17.69 50 ALA B N 1
ATOM 1507 C CA . ALA B 1 52 ? 9.124 37.820 -11.480 1.00 16.11 50 ALA B CA 1
ATOM 1508 C C . ALA B 1 52 ? 10.325 37.436 -10.590 1.00 19.79 50 ALA B C 1
ATOM 1509 O O . ALA B 1 52 ? 11.008 38.306 -10.060 1.00 22.26 50 ALA B O 1
ATOM 1511 N N . HIS B 1 53 ? 10.613 36.153 -10.410 1.00 18.06 51 HIS B N 1
ATOM 1512 C CA . HIS B 1 53 ? 11.752 35.719 -9.620 1.00 19.53 51 HIS B CA 1
ATOM 1513 C C . HIS B 1 53 ? 12.672 34.934 -10.538 1.00 25.89 51 HIS B C 1
ATOM 1514 O O . HIS B 1 53 ? 12.254 34.424 -11.599 1.00 24.72 51 HIS B O 1
ATOM 1521 N N . LYS B 1 54 ? 13.933 34.851 -10.155 1.00 18.05 52 LYS B N 1
ATOM 1522 C CA . LYS B 1 54 ? 14.844 34.110 -10.984 1.00 20.44 52 LYS B CA 1
ATOM 1523 C C . LYS B 1 54 ? 14.978 32.700 -10.446 1.00 24.86 52 LYS B C 1
ATOM 1524 O O . LYS B 1 54 ? 15.066 31.729 -11.197 1.00 25.00 52 LYS B O 1
ATOM 1530 N N . LYS B 1 55 ? 14.991 32.599 -9.126 1.00 20.89 53 LYS B N 1
ATOM 1531 C CA . LYS B 1 55 ? 15.153 31.295 -8.479 1.00 22.98 53 LYS B CA 1
ATOM 1532 C C . LYS B 1 55 ? 13.918 30.728 -7.765 1.00 26.76 53 LYS B C 1
ATOM 1533 O O . LYS B 1 55 ? 13.704 29.522 -7.729 1.00 25.44 53 LYS B O 1
ATOM 1539 N N . LEU B 1 56 ? 13.120 31.601 -7.175 1.00 24.97 54 LEU B N 1
ATOM 1540 C CA . LEU B 1 56 ? 11.959 31.211 -6.400 1.00 23.29 54 LEU B CA 1
ATOM 1541 C C . LEU B 1 56 ? 10.781 30.541 -7.130 1.00 27.35 54 LEU B C 1
ATOM 1542 O O . LEU B 1 56 ? 10.401 30.974 -8.228 1.00 22.50 54 LEU B O 1
ATOM 1547 N N . GLU B 1 57 ? 10.198 29.505 -6.488 1.00 17.07 55 GLU B N 1
ATOM 1548 C CA . GLU B 1 57 ? 9.013 28.833 -6.992 1.00 17.02 55 GLU B CA 1
ATOM 1549 C C . GLU B 1 57 ? 7.977 29.099 -5.941 1.00 17.03 55 GLU B C 1
ATOM 1550 O O . GLU B 1 57 ? 8.312 29.113 -4.755 1.00 18.93 55 GLU B O 1
ATOM 1556 N N . GLN B 1 58 ? 6.722 29.284 -6.340 1.00 18.28 56 GLN B N 1
ATOM 1557 C CA . GLN B 1 58 ? 5.675 29.534 -5.369 1.00 18.51 56 GLN B CA 1
ATOM 1558 C C . GLN B 1 58 ? 4.370 28.904 -5.802 1.00 22.01 56 GLN B C 1
ATOM 1559 O O . GLN B 1 58 ? 4.163 28.638 -6.988 1.00 17.42 56 GLN B O 1
ATOM 1565 N N . VAL B 1 59 ? 3.501 28.726 -4.804 1.00 17.11 57 VAL B N 1
ATOM 1566 C CA . VAL B 1 59 ? 2.135 28.253 -4.984 1.00 17.60 57 VAL B CA 1
ATOM 1567 C C . VAL B 1 59 ? 1.221 29.233 -4.254 1.00 14.54 57 VAL B C 1
ATOM 1568 O O . VAL B 1 59 ? 1.379 29.434 -3.036 1.00 14.31 57 VAL B O 1
ATOM 1572 N N . LEU B 1 60 ? 0.318 29.867 -5.008 1.00 15.75 58 LEU B N 1
ATOM 1573 C CA . LEU B 1 60 ? -0.613 30.818 -4.407 1.00 18.31 58 LEU B CA 1
ATOM 1574 C C . LEU B 1 60 ? -1.955 30.153 -4.121 1.00 20.85 58 LEU B C 1
ATOM 1575 O O . LEU B 1 60 ? -2.488 29.396 -4.961 1.00 14.61 58 LEU B O 1
ATOM 1580 N N . VAL B 1 61 ? -2.469 30.478 -2.925 1.00 15.09 59 VAL B N 1
ATOM 1581 C CA . VAL B 1 61 ? -3.742 29.945 -2.475 1.00 14.10 59 VAL B CA 1
ATOM 1582 C C . VAL B 1 61 ? -4.605 31.005 -1.799 1.00 18.06 59 VAL B C 1
ATOM 1583 O O . VAL B 1 61 ? -4.187 31.627 -0.817 1.00 17.75 59 VAL B O 1
ATOM 1587 N N . CYS B 1 62 ? -5.812 31.206 -2.311 1.00 14.38 60 CYS B N 1
ATOM 1588 C CA . CYS B 1 62 ? -6.701 32.173 -1.704 1.00 14.62 60 CYS B CA 1
ATOM 1589 C C . CYS B 1 62 ? -7.550 31.411 -0.675 1.00 20.14 60 CYS B C 1
ATOM 1590 O O . CYS B 1 62 ? -8.506 30.696 -1.018 1.00 17.20 60 CYS B O 1
ATOM 1593 N N . LEU B 1 63 ? -7.154 31.560 0.590 1.00 15.12 61 LEU B N 1
ATOM 1594 C CA . LEU B 1 63 ? -7.782 30.888 1.699 1.00 15.51 61 LEU B CA 1
ATOM 1595 C C . LEU B 1 63 ? -9.098 31.460 2.161 1.00 18.93 61 LEU B C 1
ATOM 1596 O O . LEU B 1 63 ? -9.824 30.778 2.889 1.00 18.51 61 LEU B O 1
ATOM 1601 N N . ASN B 1 64 ? -9.391 32.693 1.784 1.00 14.54 62 ASN B N 1
ATOM 1602 C CA . ASN B 1 64 ? -10.634 33.321 2.160 1.00 17.93 62 ASN B CA 1
ATOM 1603 C C . ASN B 1 64 ? -10.881 34.463 1.185 1.00 19.24 62 ASN B C 1
ATOM 1604 O O . ASN B 1 64 ? -9.929 35.105 0.750 1.00 17.15 62 ASN B O 1
ATOM 1609 N N . GLY B 1 65 ? -12.153 34.722 0.871 1.00 17.54 63 GLY B N 1
ATOM 1610 C CA . GLY B 1 65 ? -12.504 35.813 -0.040 1.00 15.83 63 GLY B CA 1
ATOM 1611 C C . GLY B 1 65 ? -12.074 35.462 -1.439 1.00 20.61 63 GLY B C 1
ATOM 1612 O O . GLY B 1 65 ? -12.170 34.296 -1.870 1.00 20.75 63 GLY B O 1
ATOM 1613 N N . SER B 1 66 ? -11.580 36.473 -2.149 1.00 18.65 64 SER B N 1
ATOM 1614 C CA . SER B 1 66 ? -11.132 36.263 -3.521 1.00 18.19 64 SER B CA 1
ATOM 1615 C C . SER B 1 66 ? -10.158 37.318 -3.987 1.00 19.37 64 SER B C 1
ATOM 1616 O O . SER B 1 66 ? -10.005 38.368 -3.368 1.00 19.26 64 SER B O 1
ATOM 1619 N N . CYS B 1 67 ? -9.532 36.994 -5.111 1.00 17.85 65 CYS B N 1
ATOM 1620 C CA . CYS B 1 67 ? -8.568 37.867 -5.727 1.00 17.88 65 CYS B CA 1
ATOM 1621 C C . CYS B 1 67 ? -8.343 37.390 -7.152 1.00 22.39 65 CYS B C 1
ATOM 1622 O O . CYS B 1 67 ? -8.558 36.211 -7.499 1.00 20.84 65 CYS B O 1
ATOM 1627 N N . ARG B 1 68 ? -7.925 38.340 -7.971 1.00 18.23 66 ARG B N 1
ATOM 1628 C CA . ARG B 1 68 ? -7.677 38.127 -9.367 1.00 15.86 66 ARG B CA 1
ATOM 1629 C C . ARG B 1 68 ? -6.188 38.171 -9.607 1.00 17.61 66 ARG B C 1
ATOM 1630 O O . ARG B 1 68 ? -5.522 39.170 -9.354 1.00 21.68 66 ARG B O 1
ATOM 1638 N N . VAL B 1 69 ? -5.682 37.043 -10.070 1.00 16.99 67 VAL B N 1
ATOM 1639 C CA . VAL B 1 69 ? -4.269 36.865 -10.358 1.00 19.04 67 VAL B CA 1
ATOM 1640 C C . VAL B 1 69 ? -3.942 36.890 -11.857 1.00 20.61 67 VAL B C 1
ATOM 1641 O O . VAL B 1 69 ? -4.602 36.276 -12.698 1.00 19.10 67 VAL B O 1
ATOM 1645 N N . ILE B 1 70 ? -2.865 37.585 -12.160 1.00 17.25 68 ILE B N 1
ATOM 1646 C CA . ILE B 1 70 ? -2.357 37.664 -13.520 1.00 19.31 68 ILE B CA 1
ATOM 1647 C C . ILE B 1 70 ? -0.975 37.008 -13.529 1.00 26.00 68 ILE B C 1
ATOM 1648 O O . ILE B 1 70 ? -0.107 37.415 -12.753 1.00 23.43 68 ILE B O 1
ATOM 1653 N N . LEU B 1 71 ? -0.784 35.981 -14.370 1.00 18.69 69 LEU B N 1
ATOM 1654 C CA . LEU B 1 71 ? 0.487 35.278 -14.503 1.00 14.30 69 LEU B CA 1
ATOM 1655 C C . LEU B 1 71 ? 0.992 35.445 -15.925 1.00 22.76 69 LEU B C 1
ATOM 1656 O O . LEU B 1 71 ? 0.238 35.309 -16.876 1.00 23.28 69 LEU B O 1
ATOM 1661 N N . ASP B 1 72 ? 2.272 35.731 -16.078 1.00 19.99 70 ASP B N 1
ATOM 1662 C CA . ASP B 1 72 ? 2.851 35.884 -17.405 1.00 17.74 70 ASP B CA 1
ATOM 1663 C C . ASP B 1 72 ? 4.131 35.078 -17.426 1.00 21.28 70 ASP B C 1
ATOM 1664 O O . ASP B 1 72 ? 5.099 35.401 -16.733 1.00 17.21 70 ASP B O 1
ATOM 1669 N N . ASP B 1 73 ? 4.117 34.006 -18.215 1.00 19.57 71 ASP B N 1
ATOM 1670 C CA . ASP B 1 73 ? 5.294 33.174 -18.263 1.00 18.06 71 ASP B CA 1
ATOM 1671 C C . ASP B 1 73 ? 6.217 33.505 -19.418 1.00 18.06 71 ASP B C 1
ATOM 1672 O O . ASP B 1 73 ? 7.128 32.749 -19.702 1.00 22.93 71 ASP B O 1
ATOM 1677 N N . GLY B 1 74 ? 5.932 34.593 -20.095 1.00 21.58 72 GLY B N 1
ATOM 1678 C CA . GLY B 1 74 ? 6.758 34.950 -21.222 1.00 29.02 72 GLY B CA 1
ATOM 1679 C C . GLY B 1 74 ? 6.267 34.304 -22.513 1.00 32.88 72 GLY B C 1
ATOM 1680 O O . GLY B 1 74 ? 6.712 34.690 -23.578 1.00 30.15 72 GLY B O 1
ATOM 1681 N N . ASN B 1 75 ? 5.373 33.316 -22.411 1.00 25.46 73 ASN B N 1
ATOM 1682 C CA . ASN B 1 75 ? 4.825 32.622 -23.566 1.00 24.36 73 ASN B CA 1
ATOM 1683 C C . ASN B 1 75 ? 3.371 33.073 -23.705 1.00 31.52 73 ASN B C 1
ATOM 1684 O O . ASN B 1 75 ? 2.876 33.419 -24.791 1.00 23.50 73 ASN B O 1
ATOM 1689 N N . ILE B 1 76 ? 2.698 33.093 -22.544 1.00 21.99 74 ILE B N 1
ATOM 1690 C CA . ILE B 1 76 ? 1.310 33.483 -22.461 1.00 17.03 74 ILE B CA 1
ATOM 1691 C C . ILE B 1 76 ? 0.971 34.144 -21.119 1.00 19.13 74 ILE B C 1
ATOM 1692 O O . ILE B 1 76 ? 1.610 33.945 -20.069 1.00 20.16 74 ILE B O 1
ATOM 1697 N N . ILE B 1 77 ? -0.041 34.993 -21.200 1.00 16.50 75 ILE B N 1
ATOM 1698 C CA . ILE B 1 77 ? -0.555 35.686 -20.038 1.00 16.18 75 ILE B CA 1
ATOM 1699 C C . ILE B 1 77 ? -1.888 35.012 -19.694 1.00 22.39 75 ILE B C 1
ATOM 1700 O O . ILE B 1 77 ? -2.709 34.759 -20.584 1.00 20.54 75 ILE B O 1
ATOM 1705 N N . GLN B 1 78 ? -2.088 34.721 -18.409 1.00 19.73 76 GLN B N 1
ATOM 1706 C CA . GLN B 1 78 ? -3.294 34.090 -17.898 1.00 16.82 76 GLN B CA 1
ATOM 1707 C C . GLN B 1 78 ? -3.863 34.865 -16.726 1.00 22.62 76 GLN B C 1
ATOM 1708 O O . GLN B 1 78 ? -3.165 35.264 -15.797 1.00 22.05 76 GLN B O 1
ATOM 1714 N N . GLU B 1 79 ? -5.156 35.075 -16.771 1.00 20.09 77 GLU B N 1
ATOM 1715 C CA . GLU B 1 79 ? -5.807 35.775 -15.693 1.00 17.21 77 GLU B CA 1
ATOM 1716 C C . GLU B 1 79 ? -6.746 34.774 -15.061 1.00 23.09 77 GLU B C 1
ATOM 1717 O O . GLU B 1 79 ? -7.581 34.150 -15.737 1.00 18.88 77 GLU B O 1
ATOM 1723 N N . ILE B 1 80 ? -6.567 34.592 -13.762 1.00 19.44 78 ILE B N 1
ATOM 1724 C CA . ILE B 1 80 ? -7.359 33.613 -13.061 1.00 20.26 78 ILE B CA 1
ATOM 1725 C C . ILE B 1 80 ? -7.855 34.158 -11.749 1.00 24.98 78 ILE B C 1
ATOM 1726 O O . ILE B 1 80 ? -7.063 34.725 -10.997 1.00 24.13 78 ILE B O 1
ATOM 1731 N N . THR B 1 81 ? -9.154 33.991 -11.495 1.00 23.55 79 THR B N 1
ATOM 1732 C CA . THR B 1 81 ? -9.734 34.430 -10.233 1.00 20.30 79 THR B CA 1
ATOM 1733 C C . THR B 1 81 ? -9.672 33.275 -9.232 1.00 26.09 79 THR B C 1
ATOM 1734 O O . THR B 1 81 ? -10.080 32.134 -9.527 1.00 25.03 79 THR B O 1
ATOM 1738 N N . LEU B 1 82 ? -9.129 33.571 -8.054 1.00 21.16 80 LEU B N 1
ATOM 1739 C CA . LEU B 1 82 ? -9.022 32.580 -6.999 1.00 22.00 80 LEU B CA 1
ATOM 1740 C C . LEU B 1 82 ? -10.058 32.892 -5.947 1.00 20.82 80 LEU B C 1
ATOM 1741 O O . LEU B 1 82 ? -10.058 33.970 -5.376 1.00 25.73 80 LEU B O 1
ATOM 1746 N N . ASP B 1 83 ? -10.937 31.946 -5.689 1.00 19.95 81 ASP B N 1
ATOM 1747 C CA . ASP B 1 83 ? -11.942 32.156 -4.673 1.00 20.81 81 ASP B CA 1
ATOM 1748 C C . ASP B 1 83 ? -12.270 30.828 -3.974 1.00 24.48 81 ASP B C 1
ATOM 1749 O O . ASP B 1 83 ? -13.302 30.666 -3.391 1.00 21.13 81 ASP B O 1
ATOM 1754 N N . SER B 1 84 ? -11.366 29.863 -4.035 1.00 19.80 82 SER B N 1
ATOM 1755 C CA . SER B 1 84 ? -11.561 28.582 -3.414 1.00 17.20 82 SER B CA 1
ATOM 1756 C C . SER B 1 84 ? -10.269 28.107 -2.758 1.00 19.82 82 SER B C 1
ATOM 1757 O O . SER B 1 84 ? -9.238 27.998 -3.409 1.00 19.92 82 SER B O 1
ATOM 1760 N N . PRO B 1 85 ? -10.324 27.782 -1.456 1.00 20.59 83 PRO B N 1
ATOM 1761 C CA . PRO B 1 85 ? -9.110 27.330 -0.783 1.00 19.13 83 PRO B CA 1
ATOM 1762 C C . PRO B 1 85 ? -8.514 26.025 -1.311 1.00 16.65 83 PRO B C 1
ATOM 1763 O O . PRO B 1 85 ? -7.382 25.678 -0.959 1.00 20.15 83 PRO B O 1
ATOM 1767 N N . ALA B 1 86 ? -9.283 25.302 -2.150 1.00 17.31 84 ALA B N 1
ATOM 1768 C CA . ALA B 1 86 ? -8.820 24.037 -2.711 1.00 18.65 84 ALA B CA 1
ATOM 1769 C C . ALA B 1 86 ? -8.056 24.212 -4.015 1.00 21.33 84 ALA B C 1
ATOM 1770 O O . ALA B 1 86 ? -7.613 23.241 -4.633 1.00 21.09 84 ALA B O 1
ATOM 1772 N N . VAL B 1 87 ? -7.894 25.459 -4.444 1.00 19.23 85 VAL B N 1
ATOM 1773 C CA . VAL B 1 87 ? -7.148 25.665 -5.666 1.00 17.18 85 VAL B CA 1
ATOM 1774 C C . VAL B 1 87 ? -5.853 26.439 -5.406 1.00 21.79 85 VAL B C 1
ATOM 1775 O O . VAL B 1 87 ? -5.866 27.473 -4.720 1.00 18.37 85 VAL B O 1
ATOM 1779 N N . GLY B 1 88 ? -4.745 25.916 -5.943 1.00 16.42 86 GLY B N 1
ATOM 1780 C CA . GLY B 1 88 ? -3.443 26.545 -5.826 1.00 15.92 86 GLY B CA 1
ATOM 1781 C C . GLY B 1 88 ? -2.997 26.941 -7.220 1.00 26.37 86 GLY B C 1
ATOM 1782 O O . GLY B 1 88 ? -3.390 26.311 -8.217 1.00 23.24 86 GLY B O 1
ATOM 1783 N N . LEU B 1 89 ? -2.195 27.988 -7.309 1.00 18.03 87 LEU B N 1
ATOM 1784 C CA . LEU B 1 89 ? -1.684 28.465 -8.609 1.00 20.71 87 LEU B CA 1
ATOM 1785 C C . LEU B 1 89 ? -0.159 28.391 -8.564 1.00 17.08 87 LEU B C 1
ATOM 1786 O O . LEU B 1 89 ? 0.478 29.067 -7.754 1.00 16.58 87 LEU B O 1
ATOM 1791 N N . TYR B 1 90 ? 0.426 27.562 -9.405 1.00 16.76 88 TYR B N 1
ATOM 1792 C CA . TYR B 1 90 ? 1.861 27.425 -9.414 1.00 16.96 88 TYR B CA 1
ATOM 1793 C C . TYR B 1 90 ? 2.524 28.558 -10.170 1.00 19.78 88 TYR B C 1
ATOM 1794 O O . TYR B 1 90 ? 2.193 28.787 -11.331 1.00 18.14 88 TYR B O 1
ATOM 1803 N N . VAL B 1 91 ? 3.452 29.251 -9.505 1.00 17.67 89 VAL B N 1
ATOM 1804 C CA . VAL B 1 91 ? 4.206 30.369 -10.083 1.00 15.00 89 VAL B CA 1
ATOM 1805 C C . VAL B 1 91 ? 5.681 29.959 -10.105 1.00 18.58 89 VAL B C 1
ATOM 1806 O O . VAL B 1 91 ? 6.401 30.074 -9.112 1.00 18.36 89 VAL B O 1
ATOM 1810 N N . GLY B 1 92 ? 6.130 29.411 -11.234 1.00 18.30 90 GLY B N 1
ATOM 1811 C CA . GLY B 1 92 ? 7.501 28.959 -11.345 1.00 17.38 90 GLY B CA 1
ATOM 1812 C C . GLY B 1 92 ? 8.498 30.105 -11.439 1.00 20.13 90 GLY B C 1
ATOM 1813 O O . GLY B 1 92 ? 8.175 31.289 -11.418 1.00 16.89 90 GLY B O 1
ATOM 1814 N N . PRO B 1 93 ? 9.755 29.736 -11.551 1.00 18.10 91 PRO B N 1
ATOM 1815 C CA . PRO B 1 93 ? 10.789 30.742 -11.668 1.00 17.43 91 PRO B CA 1
ATOM 1816 C C . PRO B 1 93 ? 10.600 31.442 -12.990 1.00 18.96 91 PRO B C 1
ATOM 1817 O O . PRO B 1 93 ? 10.130 30.827 -13.944 1.00 23.28 91 PRO B O 1
ATOM 1821 N N . ALA B 1 94 ? 10.945 32.713 -13.083 1.00 21.51 92 ALA B N 1
ATOM 1822 C CA . ALA B 1 94 ? 10.792 33.364 -14.379 1.00 24.54 92 ALA B CA 1
ATOM 1823 C C . ALA B 1 94 ? 9.327 33.525 -14.796 1.00 30.09 92 ALA B C 1
ATOM 1824 O O . ALA B 1 94 ? 8.958 33.428 -15.996 1.00 26.03 92 ALA B O 1
ATOM 1826 N N . VAL B 1 95 ? 8.479 33.759 -13.794 1.00 18.25 93 VAL B N 1
ATOM 1827 C CA . VAL B 1 95 ? 7.063 33.952 -14.079 1.00 17.08 93 VAL B CA 1
ATOM 1828 C C . VAL B 1 95 ? 6.607 35.198 -13.379 1.00 15.63 93 VAL B C 1
ATOM 1829 O O . VAL B 1 95 ? 6.683 35.285 -12.159 1.00 17.40 93 VAL B O 1
ATOM 1833 N N . TRP B 1 96 ? 6.155 36.149 -14.175 1.00 17.55 94 TRP B N 1
ATOM 1834 C CA . TRP B 1 96 ? 5.682 37.413 -13.649 1.00 16.64 94 TRP B CA 1
ATOM 1835 C C . TRP B 1 96 ? 4.289 37.242 -13.048 1.00 21.09 94 TRP B C 1
ATOM 1836 O O . TRP B 1 96 ? 3.431 36.537 -13.604 1.00 17.72 94 TRP B O 1
ATOM 1847 N N . HIS B 1 97 ? 4.048 37.881 -11.912 1.00 14.40 95 HIS B N 1
ATOM 1848 C CA . HIS B 1 97 ? 2.733 37.765 -11.298 1.00 14.38 95 HIS B CA 1
ATOM 1849 C C . HIS B 1 97 ? 2.232 39.096 -10.745 1.00 19.03 95 HIS B C 1
ATOM 1850 O O . HIS B 1 97 ? 2.998 40.000 -10.371 1.00 17.00 95 HIS B O 1
ATOM 1862 N N . GLU B 1 98 ? 0.908 39.220 -10.728 1.00 16.17 96 GLU B N 1
ATOM 1863 C CA . GLU B 1 98 ? 0.228 40.388 -10.189 1.00 17.79 96 GLU B CA 1
ATOM 1864 C C . GLU B 1 98 ? -1.031 39.907 -9.475 1.00 18.09 96 GLU B C 1
ATOM 1865 O O . GLU B 1 98 ? -1.634 38.920 -9.918 1.00 15.81 96 GLU B O 1
ATOM 1871 N N . MET B 1 99 ? -1.404 40.613 -8.403 1.00 15.29 97 MET B N 1
ATOM 1872 C CA . MET B 1 99 ? -2.595 40.277 -7.655 1.00 14.96 97 MET B CA 1
ATOM 1873 C C . MET B 1 99 ? -3.445 41.527 -7.571 1.00 20.88 97 MET B C 1
ATOM 1874 O O . MET B 1 99 ? -2.970 42.599 -7.160 1.00 19.83 97 MET B O 1
ATOM 1879 N N . HIS B 1 100 ? -4.704 41.356 -7.982 1.00 17.61 98 HIS B N 1
ATOM 1880 C CA . HIS B 1 100 ? -5.664 42.439 -8.025 1.00 17.82 98 HIS B CA 1
ATOM 1881 C C . HIS B 1 100 ? -6.989 42.056 -7.414 1.00 20.54 98 HIS B C 1
ATOM 1882 O O . HIS B 1 100 ? -7.312 40.904 -7.144 1.00 18.64 98 HIS B O 1
ATOM 1889 N N . ASP B 1 101 ? -7.767 43.081 -7.238 1.00 18.35 99 ASP B N 1
ATOM 1890 C CA . ASP B 1 101 ? -9.100 42.918 -6.756 1.00 18.78 99 ASP B CA 1
ATOM 1891 C C . ASP B 1 101 ? -9.175 42.075 -5.531 1.00 19.32 99 ASP B C 1
ATOM 1892 O O . ASP B 1 101 ? -9.875 41.076 -5.498 1.00 21.91 99 ASP B O 1
ATOM 1897 N N . PHE B 1 102 ? -8.471 42.459 -4.502 1.00 17.58 100 PHE B N 1
ATOM 1898 C CA . PHE B 1 102 ? -8.580 41.654 -3.293 1.00 18.93 100 PHE B CA 1
ATOM 1899 C C . PHE B 1 102 ? -9.884 41.956 -2.594 1.00 22.30 100 PHE B C 1
ATOM 1900 O O . PHE B 1 102 ? -10.189 43.125 -2.356 1.00 21.34 100 PHE B O 1
ATOM 1908 N N . SER B 1 103 ? -10.620 40.917 -2.209 1.00 21.08 101 SER B N 1
ATOM 1909 C CA . SER B 1 103 ? -11.839 41.134 -1.430 1.00 22.13 101 SER B CA 1
ATOM 1910 C C . SER B 1 103 ? -11.429 41.695 -0.054 1.00 20.62 101 SER B C 1
ATOM 1911 O O . SER B 1 103 ? -10.306 41.505 0.420 1.00 19.45 101 SER B O 1
ATOM 1914 N N . SER B 1 104 ? -12.302 42.422 0.623 1.00 19.14 102 SER B N 1
ATOM 1915 C CA . SER B 1 104 ? -11.907 42.968 1.907 1.00 21.98 102 SER B CA 1
ATOM 1916 C C . SER B 1 104 ? -11.584 41.869 2.922 1.00 25.71 102 SER B C 1
ATOM 1917 O O . SER B 1 104 ? -10.779 42.066 3.840 1.00 25.63 102 SER B O 1
ATOM 1920 N N . ASP B 1 105 ? -12.231 40.707 2.773 1.00 18.68 103 ASP B N 1
ATOM 1921 C CA . ASP B 1 105 ? -11.953 39.636 3.704 1.00 17.50 103 ASP B CA 1
ATOM 1922 C C . ASP B 1 105 ? -10.955 38.660 3.123 1.00 23.06 103 ASP B C 1
ATOM 1923 O O . ASP B 1 105 ? -10.827 37.534 3.634 1.00 21.62 103 ASP B O 1
ATOM 1928 N N . CYS B 1 106 ? -10.265 39.065 2.036 1.00 16.49 104 CYS B N 1
ATOM 1929 C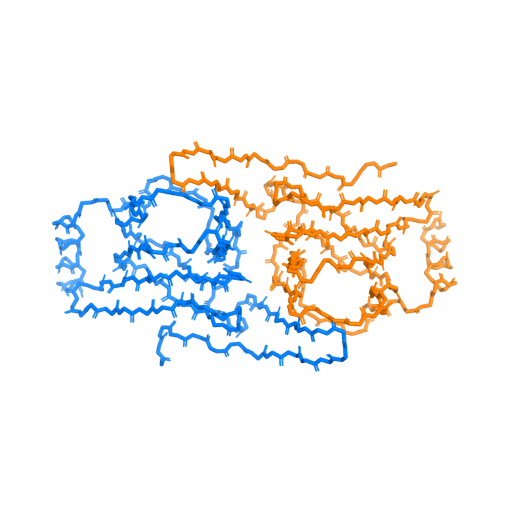 CA . CYS B 1 106 ? -9.339 38.147 1.412 1.00 15.42 104 CYS B CA 1
ATOM 1930 C C . CYS B 1 106 ? -8.167 37.749 2.295 1.00 19.03 104 CYS B C 1
ATOM 1931 O O . CYS B 1 106 ? -7.620 38.511 3.095 1.00 16.53 104 CYS B O 1
ATOM 1934 N N . VAL B 1 107 ? -7.743 36.520 2.096 1.00 15.19 105 VAL B N 1
ATOM 1935 C CA . VAL B 1 107 ? -6.560 36.004 2.736 1.00 14.96 105 VAL B CA 1
ATOM 1936 C C . VAL B 1 107 ? -5.789 35.281 1.613 1.00 23.22 105 VAL B C 1
ATOM 1937 O O . VAL B 1 107 ? -6.286 34.307 1.020 1.00 18.62 105 VAL B O 1
ATOM 1941 N N . MET B 1 108 ? -4.577 35.753 1.299 1.00 15.48 106 MET B N 1
ATOM 1942 C CA . MET B 1 108 ? -3.822 35.100 0.261 1.00 14.86 106 MET B CA 1
ATOM 1943 C C . MET B 1 108 ? -2.644 34.438 0.905 1.00 16.40 106 MET B C 1
ATOM 1944 O O . MET B 1 108 ? -1.864 35.098 1.580 1.00 18.35 106 MET B O 1
ATOM 1949 N N . MET B 1 109 ? -2.527 33.142 0.712 1.00 12.73 107 MET B N 1
ATOM 1950 C CA . MET B 1 109 ? -1.409 32.390 1.275 1.00 16.79 107 MET B CA 1
ATOM 1951 C C . MET B 1 109 ? -0.463 31.916 0.173 1.00 18.93 107 MET B C 1
ATOM 1952 O O . MET B 1 109 ? -0.885 31.485 -0.903 1.00 18.74 107 MET B O 1
ATOM 1959 N N . VAL B 1 110 ? 0.825 32.012 0.427 1.00 14.83 108 VAL B N 1
ATOM 1960 C CA . VAL B 1 110 ? 1.795 31.585 -0.541 1.00 14.86 108 VAL B CA 1
ATOM 1961 C C . VAL B 1 110 ? 2.821 30.644 0.056 1.00 18.46 108 VAL B C 1
ATOM 1962 O O . VAL B 1 110 ? 3.376 30.947 1.106 1.00 19.17 108 VAL B O 1
ATOM 1966 N N . LEU B 1 111 ? 3.052 29.529 -0.642 1.00 15.93 109 LEU B N 1
ATOM 1967 C CA . LEU B 1 111 ? 4.056 28.539 -0.295 1.00 16.94 109 LEU B CA 1
ATOM 1968 C C . LEU B 1 111 ? 5.271 28.835 -1.170 1.00 22.46 109 LEU B C 1
ATOM 1969 O O . LEU B 1 111 ? 5.127 28.907 -2.390 1.00 19.81 109 LEU B O 1
ATOM 1974 N N . ALA B 1 112 ? 6.450 29.031 -0.548 1.00 17.16 110 ALA B N 1
ATOM 1975 C CA . ALA B 1 112 ? 7.653 29.371 -1.291 1.00 14.59 110 ALA B CA 1
ATOM 1976 C C . ALA B 1 112 ? 8.792 28.384 -1.075 1.00 21.14 110 ALA B C 1
ATOM 1977 O O . ALA B 1 112 ? 8.991 27.862 0.025 1.00 20.81 110 ALA B O 1
ATOM 1979 N N . SER B 1 113 ? 9.529 28.148 -2.176 1.00 17.23 111 SER B N 1
ATOM 1980 C CA . SER B 1 113 ? 10.638 27.219 -2.190 1.00 17.61 111 SER B CA 1
ATOM 1981 C C . SER B 1 113 ? 11.872 27.750 -1.464 1.00 20.14 111 SER B C 1
ATOM 1982 O O . SER B 1 113 ? 12.839 27.022 -1.246 1.00 20.76 111 SER B O 1
ATOM 1985 N N . ASP B 1 114 ? 11.877 29.021 -1.125 1.00 18.62 112 ASP B N 1
ATOM 1986 C CA . ASP B 1 114 ? 13.054 29.554 -0.466 1.00 19.85 112 ASP B CA 1
ATOM 1987 C C . ASP B 1 114 ? 12.700 30.758 0.407 1.00 25.04 112 ASP B C 1
ATOM 1988 O O . ASP B 1 114 ? 11.569 31.253 0.384 1.00 20.86 112 ASP B O 1
ATOM 1993 N N . TYR B 1 115 ? 13.679 31.236 1.173 1.00 19.24 113 TYR B N 1
ATOM 1994 C CA . TYR B 1 115 ? 13.496 32.356 2.053 1.00 17.96 113 TYR B CA 1
ATOM 1995 C C . TYR B 1 115 ? 13.358 33.664 1.291 1.00 20.43 113 TYR B C 1
ATOM 1996 O O . TYR B 1 115 ? 13.751 33.743 0.126 1.00 19.78 113 TYR B O 1
ATOM 2005 N N . TYR B 1 116 ? 12.821 34.684 1.971 1.00 17.41 114 TYR B N 1
ATOM 2006 C CA . TYR B 1 116 ? 12.654 35.986 1.375 1.00 18.96 114 TYR B CA 1
ATOM 2007 C C . TYR B 1 116 ? 13.999 36.493 0.879 1.00 28.94 114 TYR B C 1
ATOM 2008 O O . TYR B 1 116 ? 14.993 36.445 1.619 1.00 24.70 114 TYR B O 1
ATOM 2017 N N . ASP B 1 117 ? 14.034 36.977 -0.368 1.00 22.40 115 ASP B N 1
ATOM 2018 C CA . ASP B 1 117 ? 15.265 37.485 -0.979 1.00 21.39 115 ASP B CA 1
ATOM 2019 C C . ASP B 1 117 ? 14.998 38.616 -1.955 1.00 20.67 115 ASP B C 1
ATOM 2020 O O . ASP B 1 117 ? 14.658 38.410 -3.117 1.00 19.99 115 ASP B O 1
ATOM 2025 N N . GLU B 1 118 ? 15.177 39.829 -1.480 1.00 19.25 116 GLU B N 1
ATOM 2026 C CA . GLU B 1 118 ? 14.950 40.982 -2.329 1.00 22.64 116 GLU B CA 1
ATOM 2027 C C . GLU B 1 118 ? 15.774 41.022 -3.629 1.00 23.78 116 GLU B C 1
ATOM 2028 O O . GLU B 1 118 ? 15.392 41.663 -4.606 1.00 23.64 116 GLU B O 1
ATOM 2034 N N . THR B 1 119 ? 16.917 40.333 -3.640 1.00 19.88 117 THR B N 1
ATOM 2035 C CA . THR B 1 119 ? 17.761 40.324 -4.821 1.00 18.63 117 THR B CA 1
ATOM 2036 C C . THR B 1 119 ? 17.249 39.417 -5.933 1.00 21.34 117 THR B C 1
ATOM 2037 O O . THR B 1 119 ? 17.795 39.396 -7.037 1.00 21.63 117 THR B O 1
ATOM 2041 N N . ASP B 1 120 ? 16.189 38.684 -5.625 1.00 17.71 118 ASP B N 1
ATOM 2042 C CA . ASP B 1 120 ? 15.600 37.774 -6.584 1.00 19.60 118 ASP B CA 1
ATOM 2043 C C . ASP B 1 120 ? 14.357 38.354 -7.238 1.00 22.64 118 ASP B C 1
ATOM 2044 O O . ASP B 1 120 ? 13.612 37.626 -7.882 1.00 22.86 118 ASP B O 1
ATOM 2049 N N . TYR B 1 121 ? 14.150 39.649 -7.034 1.00 17.25 119 TYR B N 1
ATOM 2050 C CA . TYR B 1 121 ? 12.996 40.331 -7.578 1.00 18.62 119 TYR B CA 1
ATOM 2051 C C . TYR B 1 121 ? 13.285 41.092 -8.858 1.00 19.90 119 TYR B C 1
ATOM 2052 O O . TYR B 1 121 ? 13.960 42.117 -8.817 1.00 16.98 119 TYR B O 1
ATOM 2061 N N . ILE B 1 122 ? 12.732 40.612 -9.966 1.00 15.78 120 ILE B N 1
ATOM 2062 C CA . ILE B 1 122 ? 12.865 41.326 -11.226 1.00 17.18 120 ILE B CA 1
ATOM 2063 C C . ILE B 1 122 ? 11.662 42.255 -11.186 1.00 21.28 120 ILE B C 1
ATOM 2064 O O . ILE B 1 122 ? 10.497 41.805 -11.214 1.00 19.78 120 ILE B O 1
ATOM 2069 N N . ARG B 1 123 ? 11.930 43.556 -11.055 1.00 17.17 121 ARG B N 1
ATOM 2070 C CA . ARG B 1 123 ? 10.857 44.529 -10.884 1.00 20.16 121 ARG B CA 1
ATOM 2071 C C . ARG B 1 123 ? 10.393 45.344 -12.083 1.00 20.49 121 ARG B C 1
ATOM 2072 O O . ARG B 1 123 ? 9.534 46.229 -11.950 1.00 22.79 121 ARG B 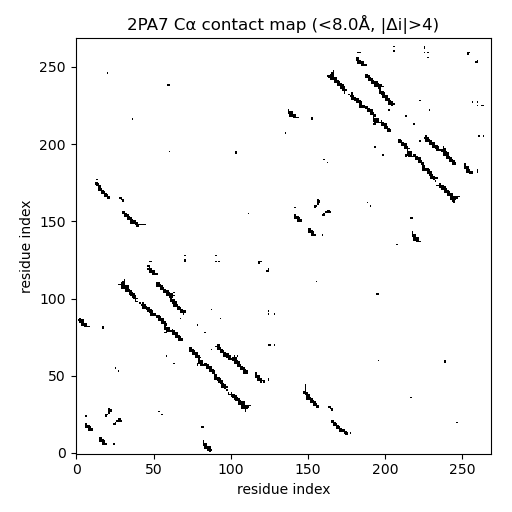O 1
ATOM 2080 N N . GLN B 1 124 ? 10.963 45.070 -13.229 1.00 18.41 122 GLN B N 1
ATOM 2081 C CA . GLN B 1 124 ? 10.615 45.790 -14.443 1.00 19.78 122 GLN B CA 1
ATOM 2082 C C . GLN B 1 124 ? 10.134 44.785 -15.457 1.00 19.23 122 GLN B C 1
ATOM 2083 O O . GLN B 1 124 ? 10.853 43.849 -15.820 1.00 20.92 122 GLN B O 1
ATOM 2089 N N . TYR B 1 125 ? 8.893 44.968 -15.886 1.00 20.93 123 TYR B N 1
ATOM 2090 C CA . TYR B 1 125 ? 8.321 44.061 -16.853 1.00 19.31 123 TYR B CA 1
ATOM 2091 C C . TYR B 1 125 ? 9.237 43.823 -18.071 1.00 20.60 123 TYR B C 1
ATOM 2092 O O . TYR B 1 125 ? 9.418 42.684 -18.517 1.00 20.34 123 TYR B O 1
ATOM 2101 N N . ASP B 1 126 ? 9.862 44.898 -18.602 1.00 20.38 124 ASP B N 1
ATOM 2102 C CA . ASP B 1 126 ? 10.737 44.748 -19.770 1.00 21.30 124 ASP B CA 1
ATOM 2103 C C . ASP B 1 126 ? 11.944 43.922 -19.489 1.00 19.25 124 ASP B C 1
ATOM 2104 O O . ASP B 1 126 ? 12.470 43.227 -20.370 1.00 21.73 124 ASP B O 1
ATOM 2109 N N . ASN B 1 127 ? 12.389 44.024 -18.239 1.00 17.99 125 ASN B N 1
ATOM 2110 C CA . ASN B 1 127 ? 13.543 43.251 -17.876 1.00 18.38 125 ASN B CA 1
ATOM 2111 C C . ASN B 1 127 ? 13.141 41.800 -17.724 1.00 26.86 125 ASN B C 1
ATOM 2112 O O . ASN B 1 127 ? 13.919 40.874 -18.008 1.00 24.23 125 ASN B O 1
ATOM 2117 N N . PHE B 1 128 ? 11.900 41.611 -17.274 1.00 21.67 126 PHE B N 1
ATOM 2118 C CA . PHE B 1 128 ? 11.425 40.261 -17.138 1.00 20.22 126 PHE B CA 1
ATOM 2119 C C . PHE B 1 128 ? 11.426 39.636 -18.536 1.00 15.57 126 PHE B C 1
ATOM 2120 O O . PHE B 1 128 ? 11.905 38.517 -18.777 1.00 21.78 126 PHE B O 1
ATOM 2128 N N . LYS B 1 129 ? 10.893 40.408 -19.453 1.00 17.58 127 LYS B N 1
ATOM 2129 C CA . LYS B 1 129 ? 10.804 39.973 -20.835 1.00 20.32 127 LYS B CA 1
ATOM 2130 C C . LYS B 1 129 ? 12.181 39.720 -21.425 1.00 25.12 127 LYS B C 1
ATOM 2131 O O . LYS B 1 129 ? 12.410 38.728 -22.120 1.00 27.01 127 LYS B O 1
ATOM 2137 N N . LYS B 1 130 ? 13.132 40.599 -21.114 1.00 21.29 128 LYS B N 1
ATOM 2138 C CA . LYS B 1 130 ? 14.483 40.357 -21.614 1.00 23.92 128 LYS B CA 1
ATOM 2139 C C . LYS B 1 130 ? 15.085 39.088 -21.010 1.00 30.78 128 LYS B C 1
ATOM 2140 O O . LYS B 1 130 ? 15.761 38.277 -21.659 1.00 30.11 128 LYS B O 1
ATOM 2146 N N . TYR B 1 131 ? 14.840 38.920 -19.714 1.00 24.80 129 TYR B N 1
ATOM 2147 C CA . TYR B 1 131 ? 15.353 37.766 -19.019 1.00 22.68 129 TYR B CA 1
ATOM 2148 C C . TYR B 1 131 ? 14.881 36.493 -19.689 1.00 26.65 129 TYR B C 1
ATOM 2149 O O . TYR B 1 131 ? 15.639 35.542 -19.930 1.00 25.94 129 TYR B O 1
ATOM 2158 N N . ILE B 1 132 ? 13.596 36.498 -19.987 1.00 26.16 130 ILE B N 1
ATOM 2159 C CA . ILE B 1 132 ? 12.955 35.369 -20.647 1.00 33.79 130 ILE B CA 1
ATOM 2160 C C . ILE B 1 132 ? 13.617 35.100 -22.006 1.00 36.34 130 ILE B C 1
ATOM 2161 O O . ILE B 1 132 ? 13.982 33.980 -22.388 1.00 29.09 130 ILE B O 1
ATOM 2166 N N . ALA B 1 133 ? 13.776 36.178 -22.765 1.00 37.60 131 ALA B N 1
ATOM 2167 C CA . ALA B 1 133 ? 14.403 36.079 -24.062 1.00 37.33 131 ALA B CA 1
ATOM 2168 C C . ALA B 1 133 ? 15.779 35.421 -23.911 1.00 47.10 131 ALA B C 1
ATOM 2169 O O . ALA B 1 133 ? 16.174 34.542 -24.681 1.00 50.43 131 ALA B O 1
ATOM 2171 N N . LYS B 1 134 ? 16.514 35.844 -22.888 1.00 39.35 132 LYS B N 1
ATOM 2172 C CA . LYS B 1 134 ? 17.825 35.290 -22.653 1.00 36.24 132 LYS B CA 1
ATOM 2173 C C . LYS B 1 134 ? 17.736 33.809 -22.388 1.00 42.31 132 LYS B C 1
ATOM 2174 O O . LYS B 1 134 ? 18.482 32.976 -22.922 1.00 44.57 132 LYS B O 1
ATOM 2180 N N . ILE B 1 135 ? 16.786 33.473 -21.551 1.00 38.45 133 ILE B N 1
ATOM 2181 C CA . ILE B 1 135 ? 16.621 32.080 -21.242 1.00 39.38 133 ILE B CA 1
ATOM 2182 C C . ILE B 1 135 ? 16.376 31.308 -22.520 1.00 45.55 133 ILE B C 1
ATOM 2183 O O . ILE B 1 135 ? 16.949 30.243 -22.740 1.00 43.73 133 ILE B O 1
ATOM 2188 N N . ASN B 1 136 ? 15.508 31.880 -23.350 1.00 37.63 134 ASN B N 1
ATOM 2189 C CA . ASN B 1 136 ? 15.137 31.273 -24.612 1.00 40.84 134 ASN B CA 1
ATOM 2190 C C . ASN B 1 136 ? 16.288 30.882 -25.534 1.00 64.80 134 ASN B C 1
ATOM 2191 O O . ASN B 1 136 ? 16.129 30.041 -26.411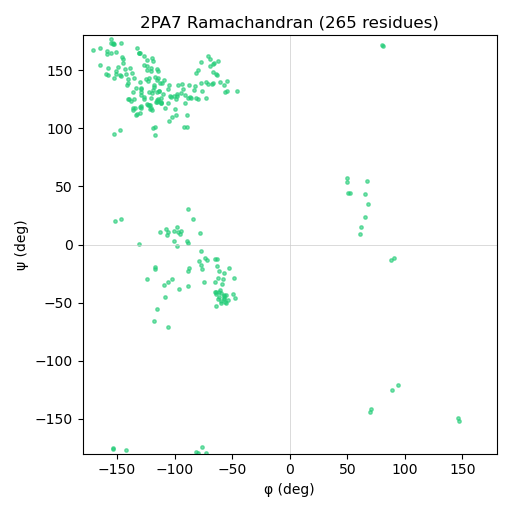 1.00 69.83 134 ASN B O 1
ATOM 2196 N N . LEU B 1 137 ? 17.465 31.469 -25.337 1.00 70.55 135 LEU B N 1
ATOM 2197 C CA . LEU B 1 137 ? 18.622 31.122 -26.144 1.00 94.10 135 LEU B CA 1
ATOM 2198 C C . LEU B 1 137 ? 19.692 30.544 -25.230 1.00 0.00 135 LEU B C 1
ATOM 2199 O O . LEU B 1 137 ? 19.476 29.549 -24.527 1.00 85.64 135 LEU B O 1
#

Radius of gyration: 19.6 Å; Cα contacts (8 Å, |Δi|>4): 675; chains: 2; bounding box: 40×45×60 Å

Secondary structure (DSSP, 8-state):
--SEEE--EEEETTEEEEEEETTTTSSS---EEEEEES--SS--EEEEEESS--EEEEEEES-EEEEEE-SS-EEEEEE--TTEEEEE-TT-EEEEE---TT-EEEEEESS---GGGEE--HHHHHHHHHHHHH-/---EEE--EEEETTEEEEEEETTTTSSS---EEEEEES--SS--EEEEEESS--EEEEEEES-EEEEEE-SS-EEEEEE--TTEEEEE-TT-EEEEE---TT-EEEEEESS---GGGEE--HHHHHHHHHHHH-

Solvent-accessible surface area: 13095 Å² total; per-residue (Å²): 187,90,57,56,32,118,12,165,78,82,116,52,85,82,3,6,42,0,30,0,18,16,85,128,57,4,86,9,53,1,59,12,0,21,0,1,3,93,16,140,60,167,115,53,22,19,76,22,0,7,90,172,13,39,3,0,0,0,0,2,30,27,30,0,63,0,29,7,8,51,18,124,104,117,71,103,39,70,1,92,32,20,12,28,0,4,34,1,6,54,19,15,13,1,26,6,31,98,43,35,103,75,2,2,0,0,0,0,0,22,70,56,104,67,119,114,20,49,12,139,108,82,79,60,0,79,131,50,21,53,125,65,109,159,153,160,115,20,51,35,114,12,176,79,94,116,60,77,80,6,6,43,0,33,0,16,18,83,128,57,5,79,8,51,1,59,12,0,26,0,5,3,89,19,129,65,167,124,42,33,20,82,27,0,7,100,156,9,39,3,0,0,0,0,2,30,27,34,2,63,0,32,0,5,30,20,129,88,109,44,103,36,80,2,94,35,20,12,32,0,0,53,2,6,58,13,11,11,5,24,7,24,96,42,33,101,74,2,2,0,0,0,0,0,21,64,57,119,55,100,125,11,53,17,118,97,81,97,66,0,79,138,37,17,51,139,83,111,186